Protein AF-A0A2I7QF93-F1 (afdb_monomer)

Structure (mmCIF, N/CA/C/O backbone):
data_AF-A0A2I7QF93-F1
#
_entry.id   AF-A0A2I7QF93-F1
#
loop_
_atom_site.group_PDB
_atom_site.id
_atom_site.type_symbol
_atom_site.label_atom_id
_atom_site.label_alt_id
_atom_site.label_comp_id
_atom_site.label_asym_id
_atom_site.label_entity_id
_atom_site.label_seq_id
_atom_site.pdbx_PDB_ins_code
_atom_site.Cartn_x
_atom_site.Cartn_y
_atom_site.Cartn_z
_atom_site.occupancy
_atom_site.B_iso_or_equiv
_atom_site.auth_seq_id
_atom_site.auth_comp_id
_atom_site.auth_asym_id
_atom_site.auth_atom_id
_atom_site.pdbx_PDB_model_num
ATOM 1 N N . MET A 1 1 ? -33.130 -10.541 9.366 1.00 47.25 1 MET A N 1
ATOM 2 C CA . MET A 1 1 ? -31.817 -9.894 9.162 1.00 47.25 1 MET A CA 1
ATOM 3 C C . MET A 1 1 ? -31.946 -8.429 9.528 1.00 47.25 1 MET A C 1
ATOM 5 O O . MET A 1 1 ? -32.597 -7.682 8.813 1.00 47.25 1 MET A O 1
ATOM 9 N N . THR A 1 2 ? -31.421 -8.036 10.683 1.00 52.41 2 THR A N 1
ATOM 10 C CA . THR A 1 2 ? -31.286 -6.630 11.068 1.00 52.41 2 THR A CA 1
ATOM 11 C C . THR A 1 2 ? -30.041 -6.081 10.383 1.00 52.41 2 THR A C 1
ATOM 13 O O . THR A 1 2 ? -28.925 -6.471 10.714 1.00 52.41 2 THR A O 1
ATOM 16 N N . TRP A 1 3 ? -30.226 -5.210 9.393 1.00 56.44 3 TRP A N 1
ATOM 17 C CA . TRP A 1 3 ? -29.122 -4.486 8.773 1.00 56.44 3 TRP A CA 1
ATOM 18 C C . TRP A 1 3 ? -28.522 -3.542 9.817 1.00 56.44 3 TRP A C 1
ATOM 20 O O . TRP A 1 3 ? -29.130 -2.530 10.166 1.00 56.44 3 TRP A O 1
ATOM 30 N N . ARG A 1 4 ? -27.353 -3.888 10.367 1.00 65.94 4 ARG A N 1
ATOM 31 C CA . ARG A 1 4 ? -26.572 -2.931 11.155 1.00 65.94 4 ARG A CA 1
ATOM 32 C C . ARG A 1 4 ? -26.046 -1.874 10.189 1.00 65.94 4 ARG A C 1
ATOM 34 O O . ARG A 1 4 ? -25.407 -2.201 9.196 1.00 65.94 4 ARG A O 1
ATOM 41 N N . THR A 1 5 ? -26.364 -0.614 10.451 1.00 72.06 5 THR A N 1
ATOM 42 C CA . THR A 1 5 ? -25.841 0.506 9.669 1.00 72.06 5 THR A CA 1
ATOM 43 C C . THR A 1 5 ? -24.360 0.679 9.984 1.00 72.06 5 THR A C 1
ATOM 45 O O . THR A 1 5 ? -24.022 0.891 11.143 1.00 72.06 5 THR A O 1
ATOM 48 N N . THR A 1 6 ? -23.493 0.632 8.975 1.00 83.06 6 THR A N 1
ATOM 49 C CA . THR A 1 6 ? -22.078 0.995 9.121 1.00 83.06 6 THR A CA 1
ATOM 50 C C . THR A 1 6 ? -21.960 2.517 9.035 1.00 83.06 6 THR A C 1
ATOM 52 O O . THR A 1 6 ? -22.026 3.089 7.948 1.00 83.06 6 THR A O 1
ATOM 55 N N . ARG A 1 7 ? -21.862 3.203 10.177 1.00 89.94 7 ARG A N 1
ATOM 56 C CA . ARG A 1 7 ? -21.834 4.677 10.244 1.00 89.94 7 ARG A CA 1
ATOM 57 C C . ARG A 1 7 ? -20.418 5.235 10.176 1.00 89.94 7 ARG A C 1
ATOM 59 O O . ARG A 1 7 ? -20.220 6.388 9.788 1.00 89.94 7 ARG A O 1
ATOM 66 N N . THR A 1 8 ? -19.438 4.424 10.550 1.00 93.00 8 THR A N 1
ATOM 67 C CA . THR A 1 8 ? -18.040 4.840 10.693 1.00 93.00 8 THR A CA 1
ATOM 68 C C . THR A 1 8 ? -17.146 4.382 9.544 1.00 93.00 8 THR A C 1
ATOM 70 O O . THR A 1 8 ? -15.963 4.707 9.536 1.00 93.00 8 THR A O 1
ATOM 73 N N . LEU A 1 9 ? -17.709 3.728 8.515 1.00 94.06 9 LEU A N 1
ATOM 74 C CA . LEU A 1 9 ? -16.958 3.231 7.352 1.00 94.06 9 LEU A CA 1
ATOM 75 C C . LEU A 1 9 ? -16.088 4.291 6.686 1.00 94.06 9 LEU A C 1
ATOM 77 O O . LEU A 1 9 ? -14.959 4.010 6.302 1.00 94.06 9 LEU A O 1
ATOM 81 N N . LEU A 1 10 ? -16.597 5.511 6.570 1.00 96.25 10 LEU A N 1
ATOM 82 C CA . LEU A 1 10 ? -15.886 6.611 5.922 1.00 96.25 10 LEU A CA 1
ATOM 83 C C . LEU A 1 10 ? -15.155 7.515 6.933 1.00 96.25 10 LEU A C 1
ATOM 85 O O . LEU A 1 10 ? -14.756 8.623 6.593 1.00 96.25 10 LEU A O 1
ATOM 89 N N . GLN A 1 11 ? -15.001 7.070 8.185 1.00 96.31 11 GLN A N 1
ATOM 90 C CA . GLN A 1 11 ? -14.431 7.845 9.292 1.00 96.31 11 GLN A CA 1
ATOM 91 C C . GLN A 1 11 ? -13.297 7.066 9.982 1.00 96.31 11 GLN A C 1
ATOM 93 O O . GLN A 1 11 ? -13.431 6.673 11.144 1.00 96.31 11 GLN A O 1
ATOM 98 N N . PRO A 1 12 ? -12.152 6.860 9.310 1.00 96.31 12 PRO A N 1
ATOM 99 C CA . PRO A 1 12 ? -11.116 5.944 9.783 1.00 96.31 12 PRO A CA 1
ATOM 100 C C . PRO A 1 12 ? -10.495 6.335 11.137 1.00 96.31 12 PRO A C 1
ATOM 102 O O . PRO A 1 12 ? -9.977 5.475 11.848 1.00 96.31 12 PRO A O 1
ATOM 105 N N . GLN A 1 13 ? -10.574 7.605 11.562 1.00 94.50 13 GLN A N 1
ATOM 106 C CA . GLN A 1 13 ? -10.128 8.045 12.894 1.00 94.50 13 GLN A CA 1
ATOM 107 C C . GLN A 1 13 ? -11.098 7.658 14.024 1.00 94.50 13 GLN A C 1
ATOM 109 O O . GLN A 1 13 ? -10.664 7.456 15.156 1.00 94.50 13 GLN A O 1
ATOM 114 N N . LYS A 1 14 ? -12.396 7.529 13.730 1.00 94.69 14 LYS A N 1
ATOM 115 C CA . LYS A 1 14 ? -13.479 7.297 14.706 1.00 94.69 14 LYS A CA 1
ATOM 116 C C . LYS A 1 14 ? -14.133 5.931 14.499 1.00 94.69 14 LYS A C 1
ATOM 118 O O . LYS A 1 14 ? -15.350 5.804 14.568 1.00 94.69 14 LYS A O 1
ATOM 123 N N . LEU A 1 15 ? -13.322 4.944 14.139 1.00 94.12 15 LEU A N 1
ATOM 124 C CA . LEU A 1 15 ? -13.807 3.648 13.702 1.00 94.12 15 LEU A CA 1
ATOM 125 C C . LEU A 1 15 ? -14.432 2.862 14.861 1.00 94.12 15 LEU A C 1
ATOM 127 O O . LEU A 1 15 ? -13.773 2.633 15.873 1.00 94.12 15 LEU A O 1
ATOM 131 N N . GLU A 1 16 ? -15.668 2.401 14.679 1.00 94.62 16 GLU A N 1
ATOM 132 C CA . GLU A 1 16 ? -16.361 1.524 15.626 1.00 94.62 16 GLU A CA 1
ATOM 133 C C . GLU A 1 16 ? -16.244 0.071 15.147 1.00 94.62 16 GLU A C 1
ATOM 135 O O . GLU A 1 16 ? -16.911 -0.357 14.204 1.00 94.62 16 GLU A O 1
ATOM 140 N N . PHE A 1 17 ? -15.367 -0.714 15.779 1.00 92.62 17 PHE A N 1
ATOM 141 C CA . PHE A 1 17 ? -15.015 -2.055 15.291 1.00 92.62 17 PHE A CA 1
ATOM 142 C C . PHE A 1 17 ? -16.182 -3.053 15.253 1.00 92.62 17 PHE A C 1
ATOM 144 O O . PHE A 1 17 ? -16.165 -3.981 14.445 1.00 92.62 17 PHE A O 1
ATOM 151 N N . ASN A 1 18 ? -17.205 -2.862 16.090 1.00 92.94 18 ASN A N 1
ATOM 152 C CA . ASN A 1 18 ? -18.397 -3.714 16.115 1.00 92.94 18 ASN A CA 1
ATOM 153 C C . ASN A 1 18 ? -19.236 -3.622 14.821 1.00 92.94 18 ASN A C 1
ATOM 155 O O . ASN A 1 18 ? -19.986 -4.548 14.504 1.00 92.94 18 ASN A O 1
ATOM 159 N N . GLU A 1 19 ? -19.103 -2.535 14.050 1.00 93.12 19 GLU A N 1
ATOM 160 C CA . GLU A 1 19 ? -19.776 -2.364 12.759 1.00 93.12 19 GLU A CA 1
ATOM 161 C C . GLU A 1 19 ? -19.152 -3.251 11.667 1.00 93.12 19 GLU A C 1
ATOM 163 O O . GLU A 1 19 ? -19.790 -3.507 10.645 1.00 93.12 19 GLU A O 1
ATOM 168 N N . PHE A 1 20 ? -17.932 -3.753 11.893 1.00 93.62 20 PHE A N 1
ATOM 169 C CA . PHE A 1 20 ? -17.143 -4.535 10.938 1.00 93.62 20 PHE A CA 1
ATOM 170 C C . PHE A 1 20 ? -17.090 -6.027 11.266 1.00 93.62 20 PHE A C 1
ATOM 172 O O . PHE A 1 20 ? -16.590 -6.801 10.458 1.00 93.62 20 PHE A O 1
ATOM 179 N N . GLU A 1 21 ? -17.654 -6.467 12.396 1.00 91.88 21 GLU A N 1
ATOM 180 C CA . GLU A 1 21 ? -17.695 -7.887 12.793 1.00 91.88 21 GLU A CA 1
ATOM 181 C C . GLU A 1 21 ? -18.370 -8.791 11.752 1.00 91.88 21 GLU A C 1
ATOM 183 O O . GLU A 1 21 ? -18.096 -9.988 11.706 1.00 91.88 21 GLU A O 1
ATOM 188 N N . ILE A 1 22 ? -19.203 -8.226 10.870 1.00 91.62 22 ILE A N 1
ATOM 189 C CA . ILE A 1 22 ? -19.774 -8.942 9.722 1.00 91.62 22 ILE A CA 1
ATOM 190 C C . ILE A 1 22 ? -18.704 -9.489 8.763 1.00 91.62 22 ILE A C 1
ATOM 192 O O . ILE A 1 22 ? -18.968 -10.439 8.033 1.00 91.62 22 ILE A O 1
ATOM 196 N N . LEU A 1 23 ? -17.496 -8.920 8.780 1.00 93.31 23 LEU A N 1
ATOM 197 C CA . LEU A 1 23 ? -16.358 -9.372 7.986 1.00 93.31 23 LEU A CA 1
ATOM 198 C C . LEU A 1 23 ? -15.598 -10.531 8.644 1.00 93.31 23 LEU A C 1
ATOM 200 O O . LEU A 1 23 ? -14.843 -11.202 7.946 1.00 93.31 23 LEU A O 1
ATOM 204 N N . ASN A 1 24 ? -15.801 -10.808 9.942 1.00 94.19 24 ASN A N 1
ATOM 205 C CA . ASN A 1 24 ? -15.074 -11.866 10.660 1.00 94.19 24 ASN A CA 1
ATOM 206 C C . ASN A 1 24 ? -15.082 -13.210 9.913 1.00 94.19 24 ASN A C 1
ATOM 208 O O . ASN A 1 24 ? -14.000 -13.759 9.733 1.00 94.19 24 ASN A O 1
ATOM 212 N N . PRO A 1 25 ? -16.220 -13.715 9.388 1.00 93.94 25 PRO A N 1
ATOM 213 C CA . PRO A 1 25 ? -16.237 -15.013 8.710 1.00 93.94 25 PRO A CA 1
ATOM 214 C C . PRO A 1 25 ? -15.397 -15.067 7.425 1.00 93.94 25 PRO A C 1
ATOM 216 O O . PRO A 1 25 ? -15.057 -16.152 6.970 1.00 93.94 25 PRO A O 1
ATOM 219 N N . VAL A 1 26 ? -15.094 -13.916 6.815 1.00 90.81 26 VAL A N 1
ATOM 220 C CA . VAL A 1 26 ? -14.257 -13.819 5.605 1.00 90.81 26 VAL A CA 1
ATOM 221 C C . VAL A 1 26 ? -12.774 -13.715 5.967 1.00 90.81 26 VAL A C 1
ATOM 223 O O . VAL A 1 26 ? -11.916 -14.154 5.206 1.00 90.81 26 VAL A O 1
ATOM 226 N N . VAL A 1 27 ? -12.469 -13.115 7.118 1.00 95.38 27 VAL A N 1
ATOM 227 C CA . VAL A 1 27 ? -11.098 -12.814 7.548 1.00 95.38 27 VAL A CA 1
ATOM 228 C C . VAL A 1 27 ? -10.516 -13.929 8.417 1.00 95.38 27 VAL A C 1
ATOM 230 O O . VAL A 1 27 ? -9.307 -14.152 8.407 1.00 95.38 27 VAL A O 1
ATOM 233 N N . GLU A 1 28 ? -11.354 -14.654 9.158 1.00 92.94 28 GLU A N 1
ATOM 234 C CA . GLU A 1 28 ? -10.918 -15.698 10.081 1.00 92.94 28 GLU A CA 1
ATOM 235 C C . GLU A 1 28 ? -10.173 -16.821 9.342 1.00 92.94 28 GLU A C 1
ATOM 237 O O . GLU A 1 28 ? -10.695 -17.478 8.444 1.00 92.94 28 GLU A O 1
ATOM 242 N N . GLY A 1 29 ? -8.900 -17.012 9.697 1.00 92.44 29 GLY A N 1
ATOM 243 C CA . GLY A 1 29 ? -8.006 -17.971 9.043 1.00 92.44 29 GLY A CA 1
ATOM 244 C C . GLY A 1 29 ? -7.424 -17.509 7.700 1.00 92.44 29 GLY A C 1
ATOM 245 O O . GLY A 1 29 ? -6.492 -18.148 7.203 1.00 92.44 29 GLY A O 1
ATOM 246 N N . ALA A 1 30 ? -7.890 -16.393 7.133 1.00 96.88 30 ALA A N 1
ATOM 247 C CA . ALA A 1 30 ? -7.340 -15.845 5.901 1.00 96.88 30 ALA A CA 1
ATOM 248 C C . ALA A 1 30 ? -5.923 -15.296 6.127 1.00 96.88 30 ALA A C 1
ATOM 250 O O . ALA A 1 30 ? -5.617 -14.664 7.137 1.00 96.88 30 ALA A O 1
ATOM 251 N N . ARG A 1 31 ? -5.031 -15.537 5.162 1.00 96.00 31 ARG A N 1
ATOM 252 C CA . ARG A 1 31 ? -3.684 -14.934 5.127 1.00 96.00 31 ARG A CA 1
ATOM 253 C C . ARG A 1 31 ? -3.627 -13.690 4.249 1.00 96.00 31 ARG A C 1
ATOM 255 O O . ARG A 1 31 ? -2.784 -12.829 4.461 1.00 96.00 31 ARG A O 1
ATOM 262 N N . ILE A 1 32 ? -4.50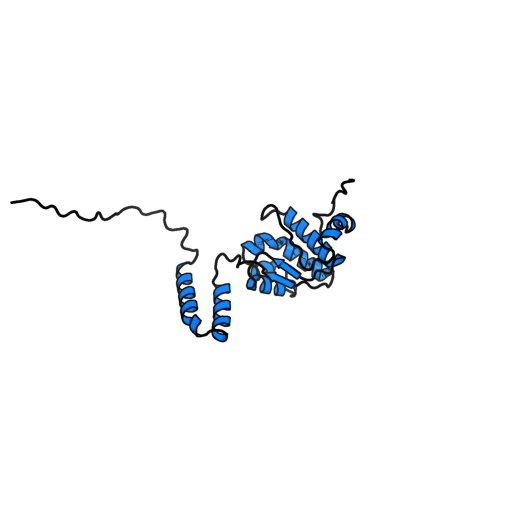9 -13.623 3.257 1.00 96.62 32 ILE A N 1
ATOM 263 C CA . ILE A 1 32 ? -4.616 -12.541 2.284 1.00 96.62 32 ILE A CA 1
ATOM 264 C C . ILE A 1 32 ? -6.104 -12.242 2.129 1.00 96.62 32 ILE A C 1
ATOM 266 O O . ILE A 1 32 ? -6.899 -13.163 1.942 1.00 96.62 32 ILE A O 1
ATOM 270 N N . VAL A 1 33 ? -6.469 -10.964 2.198 1.00 96.88 33 VAL A N 1
ATOM 271 C CA . VAL A 1 33 ? -7.833 -10.479 1.964 1.00 96.88 33 VAL A CA 1
ATOM 272 C C . VAL A 1 33 ? -7.772 -9.451 0.840 1.00 96.88 33 VAL A C 1
ATOM 274 O O . VAL A 1 33 ? -7.082 -8.441 0.956 1.00 96.88 33 VAL A O 1
ATOM 277 N N . GLY A 1 34 ? -8.475 -9.723 -0.260 1.00 95.38 34 GLY A N 1
ATOM 278 C CA . GLY A 1 34 ? -8.594 -8.789 -1.378 1.00 95.38 34 GLY A CA 1
ATOM 279 C C . GLY A 1 34 ? -9.650 -7.723 -1.094 1.00 95.38 34 GLY A C 1
ATOM 280 O O . GLY A 1 34 ? -10.777 -8.055 -0.727 1.00 95.38 34 GLY A O 1
ATOM 281 N N . ILE A 1 35 ? -9.300 -6.451 -1.285 1.00 93.81 35 ILE A N 1
ATOM 282 C CA . ILE A 1 35 ? -10.221 -5.315 -1.155 1.00 93.81 35 ILE A CA 1
ATOM 283 C C . ILE A 1 35 ? -10.333 -4.643 -2.523 1.00 93.81 35 ILE A C 1
ATOM 285 O O . ILE A 1 35 ? -9.447 -3.889 -2.916 1.00 93.81 35 ILE A O 1
ATOM 289 N N . GLY A 1 36 ? -11.417 -4.926 -3.241 1.00 91.38 36 GLY A N 1
ATOM 290 C CA . GLY A 1 36 ? -11.720 -4.253 -4.503 1.00 91.38 36 GLY A CA 1
ATOM 291 C C . GLY A 1 36 ? -12.386 -2.891 -4.301 1.00 91.38 36 GLY A C 1
ATOM 292 O O . GLY A 1 36 ? -12.890 -2.577 -3.221 1.00 91.38 36 GLY A O 1
ATOM 293 N N . GLU A 1 37 ? -12.444 -2.106 -5.371 1.00 90.50 37 GLU A N 1
ATOM 294 C CA . GLU A 1 37 ? -13.248 -0.887 -5.456 1.00 90.50 37 GLU A CA 1
ATOM 295 C C . GLU A 1 37 ? -14.094 -0.884 -6.734 1.00 90.50 37 GLU A C 1
ATOM 297 O O . GLU A 1 37 ? -13.754 -1.534 -7.719 1.00 90.50 37 GLU A O 1
ATOM 302 N N . GLY A 1 38 ? -15.229 -0.180 -6.715 1.00 91.00 38 GLY A N 1
ATOM 303 C CA . GLY A 1 38 ? -16.135 -0.136 -7.870 1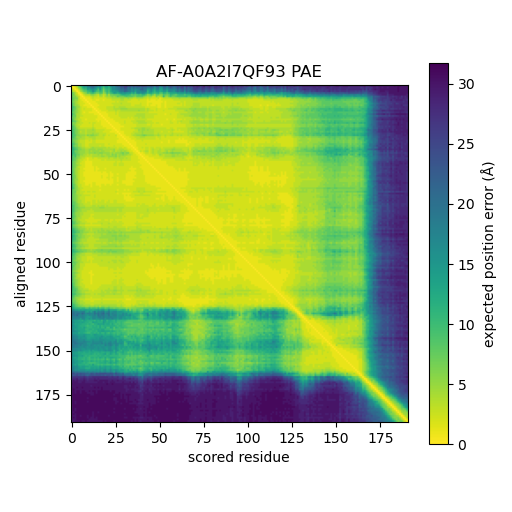.00 91.00 38 GLY A CA 1
ATOM 304 C C . GLY A 1 38 ? -15.671 0.800 -8.991 1.00 91.00 38 GLY A C 1
ATOM 305 O O . GLY A 1 38 ? -16.137 0.675 -10.120 1.00 91.00 38 GLY A O 1
ATOM 306 N N . ALA A 1 39 ? -14.792 1.753 -8.676 1.00 90.19 39 ALA A N 1
ATOM 307 C CA . ALA A 1 39 ? -14.237 2.740 -9.598 1.00 90.19 39 ALA A CA 1
ATOM 308 C C . ALA A 1 39 ? -12.977 3.382 -8.995 1.00 90.19 39 ALA A C 1
ATOM 310 O O . ALA A 1 39 ? -12.906 3.562 -7.782 1.00 90.19 39 ALA A O 1
ATOM 311 N N . HIS A 1 40 ? -12.031 3.789 -9.841 1.00 89.62 40 HIS A N 1
ATOM 312 C CA . HIS A 1 40 ? -10.845 4.529 -9.407 1.00 89.62 40 HIS A CA 1
ATOM 313 C C . HIS A 1 40 ? -11.155 6.003 -9.103 1.00 89.62 40 HIS A C 1
ATOM 315 O O . HIS A 1 40 ? -12.077 6.592 -9.670 1.00 89.62 40 HIS A O 1
ATOM 321 N N . PHE A 1 41 ? -10.320 6.612 -8.254 1.00 89.50 41 PHE A N 1
ATOM 322 C CA . PHE A 1 41 ? -10.320 8.052 -7.942 1.00 89.50 41 PHE A CA 1
ATOM 323 C C . PHE A 1 41 ? -11.584 8.569 -7.231 1.00 89.50 41 PHE A C 1
ATOM 325 O O . PHE A 1 41 ? -11.957 9.734 -7.369 1.00 89.50 41 PHE A O 1
ATOM 332 N N . VAL A 1 42 ? -12.223 7.713 -6.432 1.00 94.38 42 VAL A N 1
ATOM 333 C CA . VAL A 1 42 ? -13.376 8.064 -5.591 1.00 94.38 42 VAL A CA 1
ATOM 334 C C . VAL A 1 42 ? -12.921 8.228 -4.139 1.00 94.38 42 VAL A C 1
ATOM 336 O O . VAL A 1 42 ? -12.372 7.304 -3.535 1.00 94.38 42 VAL A O 1
ATOM 339 N N . ALA A 1 43 ? -13.155 9.407 -3.558 1.00 93.69 43 ALA A N 1
ATOM 340 C CA . ALA A 1 43 ? -12.674 9.751 -2.218 1.00 93.69 43 ALA A CA 1
ATOM 341 C C . ALA A 1 43 ? -13.247 8.829 -1.125 1.00 93.69 43 ALA A C 1
ATOM 343 O O . ALA A 1 43 ? -12.549 8.461 -0.179 1.00 93.69 43 ALA A O 1
ATOM 344 N N . GLU A 1 44 ? -14.501 8.411 -1.274 1.00 95.50 44 GLU A N 1
ATOM 345 C CA . GLU A 1 44 ? -15.189 7.499 -0.368 1.00 95.50 44 GLU A CA 1
ATOM 346 C C . GLU A 1 44 ? -14.506 6.129 -0.318 1.00 95.50 44 GLU A C 1
ATOM 348 O O . GLU A 1 44 ? -14.385 5.552 0.762 1.00 95.50 44 GLU A O 1
ATOM 353 N N . PHE A 1 45 ? -13.988 5.625 -1.443 1.00 95.31 45 PHE A N 1
ATOM 354 C CA . PHE A 1 45 ? -13.244 4.364 -1.449 1.00 95.31 45 PHE A CA 1
ATOM 355 C C . PHE A 1 45 ? -11.898 4.493 -0.743 1.00 95.31 45 PHE A C 1
ATOM 357 O O . PHE A 1 45 ? -11.520 3.587 -0.002 1.00 95.31 45 PHE A O 1
ATOM 364 N N . SER A 1 46 ? -11.222 5.639 -0.852 1.00 95.06 46 SER A N 1
ATOM 365 C CA . SER A 1 46 ? -10.023 5.912 -0.053 1.00 95.06 46 SER A CA 1
ATOM 366 C C . SER A 1 46 ? -10.316 5.892 1.453 1.00 95.06 46 SER A C 1
ATOM 368 O O . SER A 1 46 ? -9.582 5.265 2.220 1.00 95.06 46 SER A O 1
ATOM 370 N N . LEU A 1 47 ? -11.406 6.528 1.891 1.00 96.81 47 LEU A N 1
ATOM 371 C CA . LEU A 1 47 ? -11.809 6.530 3.302 1.00 96.81 47 LEU A CA 1
ATOM 372 C C . LEU A 1 47 ? -12.213 5.132 3.787 1.00 96.81 47 LEU A C 1
ATOM 374 O O . LEU A 1 47 ? -11.769 4.701 4.851 1.00 96.81 47 LEU A O 1
ATOM 378 N N . ALA A 1 48 ? -12.996 4.400 2.991 1.00 96.56 48 ALA A N 1
ATOM 379 C CA . ALA A 1 48 ? -13.380 3.026 3.297 1.00 96.56 48 ALA A CA 1
ATOM 380 C C . ALA A 1 48 ? -12.155 2.103 3.395 1.00 96.56 48 ALA A C 1
ATOM 382 O O . ALA A 1 48 ? -12.051 1.321 4.340 1.00 96.56 48 ALA A O 1
ATOM 383 N N . ARG A 1 49 ? -11.189 2.229 2.474 1.00 96.56 49 ARG A N 1
ATOM 384 C CA . ARG A 1 49 ? -9.936 1.462 2.492 1.00 96.56 49 ARG A CA 1
ATOM 385 C C . ARG A 1 49 ? -9.129 1.747 3.756 1.00 96.56 49 ARG A C 1
ATOM 387 O O . ARG A 1 49 ? -8.676 0.806 4.394 1.00 96.56 49 ARG A O 1
ATOM 394 N N . ALA A 1 50 ? -8.993 3.013 4.152 1.00 97.56 50 ALA A N 1
ATOM 395 C CA . ALA A 1 50 ? -8.326 3.386 5.401 1.00 97.56 50 ALA A CA 1
ATOM 396 C C . ALA A 1 50 ? -8.992 2.738 6.630 1.00 97.56 50 ALA A C 1
ATOM 398 O O . ALA A 1 50 ? -8.306 2.165 7.478 1.00 97.56 50 ALA A O 1
ATOM 399 N N . SER A 1 51 ? -10.326 2.757 6.696 1.00 97.88 51 SER A N 1
ATOM 400 C CA . SER A 1 51 ? -11.091 2.120 7.775 1.00 97.88 51 SER A CA 1
ATOM 401 C C . SER A 1 51 ? -10.904 0.602 7.805 1.00 97.88 51 SER A C 1
ATOM 403 O O . SER A 1 51 ? -10.669 0.030 8.868 1.00 97.88 51 SER A O 1
ATOM 405 N N . LEU A 1 52 ? -10.953 -0.053 6.642 1.00 97.19 52 LEU A N 1
ATOM 406 C CA . LEU A 1 52 ? -10.729 -1.494 6.524 1.00 97.19 52 LEU A CA 1
ATOM 407 C C . LEU A 1 52 ? -9.297 -1.880 6.899 1.00 97.19 52 LEU A C 1
ATOM 409 O O . LEU A 1 52 ? -9.113 -2.824 7.660 1.00 97.19 52 LEU A O 1
ATOM 413 N N . ILE A 1 53 ? -8.293 -1.124 6.439 1.00 97.38 53 ILE A N 1
ATOM 414 C CA . ILE A 1 53 ? -6.891 -1.313 6.837 1.00 97.38 53 ILE A CA 1
ATOM 415 C C . ILE A 1 53 ? -6.782 -1.245 8.358 1.00 97.38 53 ILE A C 1
ATOM 417 O O . ILE A 1 53 ? -6.259 -2.171 8.968 1.00 97.38 53 ILE A O 1
ATOM 421 N N . ARG A 1 54 ? -7.317 -0.192 8.987 1.00 97.50 54 ARG A N 1
ATOM 422 C CA . ARG A 1 54 ? -7.282 -0.051 10.447 1.00 97.50 54 ARG A CA 1
ATOM 423 C C . ARG A 1 54 ? -7.908 -1.252 11.147 1.00 97.50 54 ARG A C 1
ATOM 425 O O . ARG A 1 54 ? -7.317 -1.799 12.072 1.00 97.50 54 ARG A O 1
ATOM 432 N N . TYR A 1 55 ? -9.090 -1.666 10.699 1.00 97.25 55 TYR A N 1
ATOM 433 C CA . TYR A 1 55 ? -9.790 -2.816 11.254 1.00 97.25 55 TYR A CA 1
ATOM 434 C C . TYR A 1 55 ? -8.969 -4.103 11.132 1.00 97.25 55 TYR A C 1
ATOM 436 O O . TYR A 1 55 ? -8.781 -4.796 12.128 1.00 97.25 55 TYR A O 1
ATOM 444 N N . PHE A 1 56 ? -8.428 -4.406 9.952 1.00 97.19 56 PHE A N 1
ATOM 445 C CA . PHE A 1 56 ? -7.636 -5.617 9.735 1.00 97.19 56 PHE A CA 1
ATOM 446 C C . PHE A 1 56 ? -6.317 -5.606 10.511 1.00 97.19 56 PHE A C 1
ATOM 448 O O . PHE A 1 56 ? -5.920 -6.635 11.049 1.00 97.19 56 PHE A O 1
ATOM 455 N N . VAL A 1 57 ? -5.669 -4.450 10.642 1.00 96.50 57 VAL A N 1
ATOM 456 C CA . VAL A 1 57 ? -4.425 -4.310 11.412 1.00 96.50 57 VAL A CA 1
ATOM 457 C C . VAL A 1 57 ? -4.673 -4.425 12.919 1.00 96.50 57 VAL A C 1
ATOM 459 O O . VAL A 1 57 ? -3.886 -5.050 13.624 1.00 96.50 57 VAL A O 1
ATOM 462 N N . GLU A 1 58 ? -5.746 -3.822 13.440 1.00 96.06 58 GLU A N 1
ATOM 463 C CA . GLU A 1 58 ? -6.008 -3.800 14.887 1.00 96.06 58 GLU A CA 1
ATOM 464 C C . GLU A 1 58 ? -6.744 -5.036 15.407 1.00 96.06 58 GLU A C 1
ATOM 466 O O . GLU A 1 58 ? -6.563 -5.394 16.569 1.00 96.06 58 GLU A O 1
ATOM 471 N N . ARG A 1 59 ? -7.592 -5.670 14.589 1.00 95.69 59 ARG A N 1
ATOM 472 C CA . ARG A 1 59 ? -8.443 -6.794 15.017 1.00 95.69 59 ARG A CA 1
ATOM 473 C C . ARG A 1 59 ? -7.989 -8.150 14.502 1.00 95.69 59 ARG A C 1
ATOM 475 O O . ARG A 1 59 ? -8.381 -9.148 15.095 1.00 95.69 59 ARG A O 1
ATOM 482 N N . HIS A 1 60 ? -7.210 -8.176 13.423 1.00 95.94 60 HIS A N 1
ATOM 483 C CA . HIS A 1 60 ? -6.836 -9.405 12.717 1.00 95.94 60 HIS A CA 1
ATOM 484 C C . HIS A 1 60 ? -5.330 -9.498 12.420 1.00 95.94 60 HIS A C 1
ATOM 486 O O . HIS A 1 60 ? -4.912 -10.354 11.648 1.00 95.94 60 HIS A O 1
ATOM 492 N N . ASP A 1 61 ? -4.518 -8.623 13.024 1.00 95.25 61 ASP A N 1
ATOM 493 C CA . ASP A 1 61 ? -3.047 -8.639 12.991 1.00 95.25 61 ASP A CA 1
ATOM 494 C C . ASP A 1 61 ? -2.405 -8.654 11.589 1.00 95.25 61 ASP A C 1
ATOM 496 O O . ASP A 1 61 ? -1.265 -9.095 11.411 1.00 95.25 61 ASP A O 1
ATOM 500 N N . PHE A 1 62 ? -3.099 -8.119 10.579 1.00 97.50 62 PHE A N 1
ATOM 501 C CA . PHE A 1 62 ? -2.490 -7.900 9.268 1.00 97.50 62 PHE A CA 1
ATOM 502 C C . PHE A 1 62 ? -1.323 -6.915 9.383 1.00 97.50 62 PHE A C 1
ATOM 504 O O . PHE A 1 62 ? -1.408 -5.893 10.064 1.00 97.50 62 PHE A O 1
ATOM 511 N N . ASN A 1 63 ? -0.225 -7.222 8.692 1.00 96.75 63 ASN A N 1
ATOM 512 C CA . ASN A 1 63 ? 1.034 -6.481 8.796 1.00 96.75 63 ASN A CA 1
ATOM 513 C C . ASN A 1 63 ? 1.586 -5.993 7.442 1.00 96.75 63 ASN A C 1
ATOM 515 O O . ASN A 1 63 ? 2.655 -5.381 7.391 1.00 96.75 63 ASN A O 1
ATOM 519 N N . ALA A 1 64 ? 0.855 -6.226 6.351 1.00 97.69 64 ALA A N 1
ATOM 520 C CA . ALA A 1 64 ? 1.238 -5.806 5.012 1.00 97.69 64 ALA A CA 1
ATOM 521 C C . ALA A 1 64 ? 0.026 -5.329 4.203 1.00 97.69 64 ALA A C 1
ATOM 523 O O . ALA A 1 64 ? -1.095 -5.794 4.410 1.00 97.69 64 ALA A O 1
ATOM 524 N N . ILE A 1 65 ? 0.270 -4.414 3.266 1.00 97.88 65 ILE A N 1
ATOM 525 C CA . ILE A 1 65 ? -0.715 -3.924 2.300 1.00 97.88 65 ILE A CA 1
ATOM 526 C C . ILE A 1 65 ? -0.180 -4.210 0.897 1.00 97.88 65 ILE A C 1
ATOM 528 O O . ILE A 1 65 ? 0.874 -3.701 0.513 1.00 97.88 65 ILE A O 1
ATOM 532 N N . GLY A 1 66 ? -0.925 -5.012 0.136 1.00 97.25 66 GLY A N 1
ATOM 533 C CA . GLY A 1 66 ? -0.722 -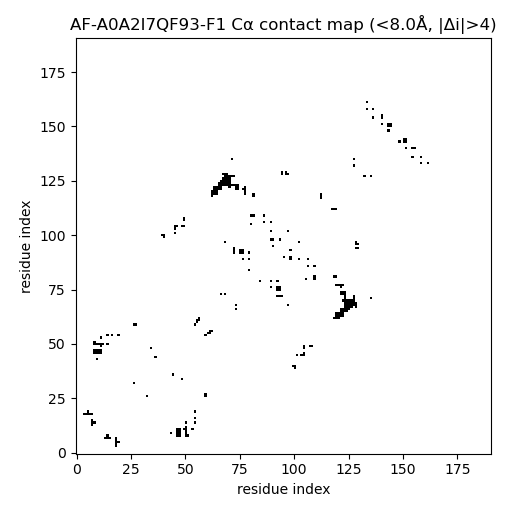5.171 -1.301 1.00 97.25 66 GLY A CA 1
ATOM 534 C C . GLY A 1 66 ? -1.326 -3.986 -2.053 1.00 97.25 66 GLY A C 1
ATOM 535 O O . GLY A 1 66 ? -2.494 -3.666 -1.840 1.00 97.25 66 GLY A O 1
ATOM 536 N N . LEU A 1 67 ? -0.542 -3.333 -2.906 1.00 95.56 67 LEU A N 1
ATOM 537 C CA . LEU A 1 67 ? -0.987 -2.241 -3.768 1.00 95.56 67 LEU A CA 1
ATOM 538 C C . LEU A 1 67 ? -0.925 -2.681 -5.229 1.00 95.56 67 LEU A C 1
ATOM 540 O O . LEU A 1 67 ? 0.029 -3.351 -5.636 1.00 95.56 67 LEU A O 1
ATOM 544 N N . GLU A 1 68 ? -1.912 -2.258 -6.020 1.00 92.56 68 GLU A N 1
ATOM 545 C CA . GLU A 1 68 ? -1.889 -2.390 -7.482 1.00 92.56 68 GLU A CA 1
ATOM 546 C C . GLU A 1 68 ? -0.850 -1.414 -8.044 1.00 92.56 68 GLU A C 1
ATOM 548 O O . GLU A 1 68 ? -1.159 -0.305 -8.476 1.00 92.56 68 GLU A O 1
ATOM 553 N N . CYS A 1 69 ? 0.419 -1.777 -7.900 1.00 91.12 69 CYS A N 1
ATOM 554 C CA . CYS A 1 69 ? 1.564 -1.119 -8.497 1.00 91.12 69 CYS A CA 1
ATOM 555 C C . CYS A 1 69 ? 2.770 -2.065 -8.535 1.00 91.12 69 CYS A C 1
ATOM 557 O O . CYS A 1 69 ? 2.776 -3.129 -7.909 1.00 91.12 69 CYS A O 1
ATOM 559 N N . GLY A 1 70 ? 3.814 -1.634 -9.244 1.00 88.94 70 GLY A N 1
ATOM 560 C CA . GLY A 1 70 ? 5.067 -2.369 -9.365 1.00 88.94 70 GLY A CA 1
ATOM 561 C C . GLY A 1 70 ? 5.796 -2.531 -8.032 1.00 88.94 70 GLY A C 1
ATOM 562 O O . GLY A 1 70 ? 5.813 -1.627 -7.191 1.00 88.94 70 GLY A O 1
ATOM 563 N N . ALA A 1 71 ? 6.474 -3.669 -7.868 1.00 88.56 71 ALA A N 1
ATOM 564 C CA . ALA A 1 71 ? 7.224 -4.012 -6.658 1.00 88.56 71 ALA A CA 1
ATOM 565 C C . ALA A 1 71 ? 8.266 -2.948 -6.257 1.00 88.56 71 ALA A C 1
ATOM 567 O O . ALA A 1 71 ? 8.416 -2.645 -5.074 1.00 88.56 71 ALA A O 1
ATOM 568 N N . ILE A 1 72 ? 8.939 -2.328 -7.232 1.00 87.44 72 ILE A N 1
ATOM 569 C CA . ILE A 1 72 ? 9.946 -1.277 -6.999 1.00 87.44 72 ILE A CA 1
ATOM 570 C C . ILE A 1 72 ? 9.313 -0.047 -6.366 1.00 87.44 72 ILE A C 1
ATOM 572 O O . ILE A 1 72 ? 9.808 0.498 -5.379 1.00 87.44 72 ILE A O 1
ATOM 576 N N . GLN A 1 73 ? 8.194 0.398 -6.933 1.00 90.19 73 GLN A N 1
ATOM 577 C CA . GLN A 1 73 ? 7.466 1.538 -6.411 1.00 90.19 73 GLN A CA 1
ATOM 578 C C . GLN A 1 73 ? 6.932 1.243 -5.007 1.00 90.19 73 GLN A C 1
ATOM 580 O O . GLN A 1 73 ? 7.111 2.061 -4.109 1.00 90.19 73 GLN A O 1
ATOM 585 N N . ALA A 1 74 ? 6.353 0.063 -4.782 1.00 94.06 74 ALA A N 1
ATOM 586 C CA . ALA A 1 74 ? 5.898 -0.332 -3.454 1.00 94.06 74 ALA A CA 1
ATOM 587 C C . ALA A 1 74 ? 7.036 -0.388 -2.423 1.00 94.06 74 ALA A C 1
ATOM 589 O O . ALA A 1 74 ? 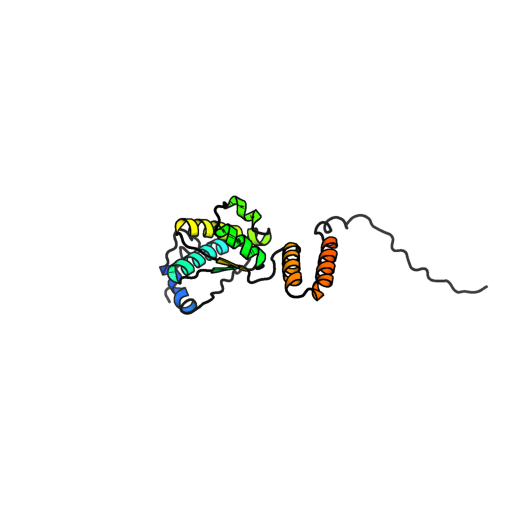6.830 0.037 -1.289 1.00 94.06 74 ALA A O 1
ATOM 590 N N . SER A 1 75 ? 8.241 -0.828 -2.807 1.00 93.00 75 SER A N 1
ATOM 591 C CA . SER A 1 75 ? 9.421 -0.790 -1.932 1.00 93.00 75 SER A CA 1
ATOM 592 C C . SER A 1 75 ? 9.767 0.643 -1.519 1.00 93.00 75 SER A C 1
ATOM 594 O O . SER A 1 75 ? 9.854 0.928 -0.325 1.00 93.00 75 SER A O 1
ATOM 596 N N . ARG A 1 76 ? 9.858 1.572 -2.487 1.00 93.44 76 ARG A N 1
ATOM 597 C CA . ARG A 1 76 ? 10.093 3.010 -2.231 1.00 93.44 76 ARG A CA 1
ATOM 598 C C . ARG A 1 76 ? 9.021 3.605 -1.310 1.00 93.44 76 ARG A C 1
ATOM 600 O O . ARG A 1 76 ? 9.327 4.342 -0.374 1.00 93.44 76 ARG A O 1
ATOM 607 N N . LEU A 1 77 ? 7.757 3.250 -1.535 1.00 96.56 77 LEU A N 1
ATOM 608 C CA . LEU A 1 77 ? 6.645 3.670 -0.683 1.00 96.56 77 LEU A CA 1
ATOM 609 C C . LEU A 1 77 ? 6.734 3.072 0.726 1.00 96.56 77 LEU A C 1
ATOM 611 O O . LEU A 1 77 ? 6.427 3.761 1.696 1.00 96.56 77 LEU A O 1
ATOM 615 N N . SER A 1 78 ? 7.148 1.810 0.858 1.00 97.12 78 SER A N 1
ATOM 616 C CA . SER A 1 78 ? 7.332 1.147 2.152 1.00 97.12 78 SER A CA 1
ATOM 617 C C . SER A 1 78 ? 8.451 1.815 2.955 1.00 97.12 78 SER A C 1
ATOM 619 O O . SER A 1 78 ? 8.309 2.015 4.163 1.00 97.12 78 SER A O 1
ATOM 621 N N . GLU A 1 79 ? 9.541 2.221 2.299 1.00 95.06 79 GLU A N 1
ATOM 622 C CA . GLU A 1 79 ? 10.609 3.022 2.909 1.00 95.06 79 GLU A CA 1
ATOM 623 C C . GLU A 1 79 ? 10.090 4.384 3.372 1.00 95.06 79 GLU A C 1
ATOM 625 O O . GLU A 1 79 ? 10.294 4.761 4.527 1.00 95.06 79 GLU A O 1
ATOM 630 N N . TRP A 1 80 ? 9.353 5.102 2.518 1.00 96.81 80 TRP A N 1
ATOM 631 C CA . TRP A 1 80 ? 8.727 6.369 2.897 1.00 96.81 80 TRP A CA 1
ATOM 632 C C . TRP A 1 80 ? 7.780 6.213 4.083 1.00 96.81 80 TRP A C 1
ATOM 634 O O . TRP A 1 80 ? 7.813 7.027 5.007 1.00 96.81 80 TRP A O 1
ATOM 644 N N . LEU A 1 81 ? 6.958 5.163 4.100 1.00 95.94 81 LEU A N 1
ATOM 645 C CA . LEU A 1 81 ? 5.991 4.918 5.164 1.00 9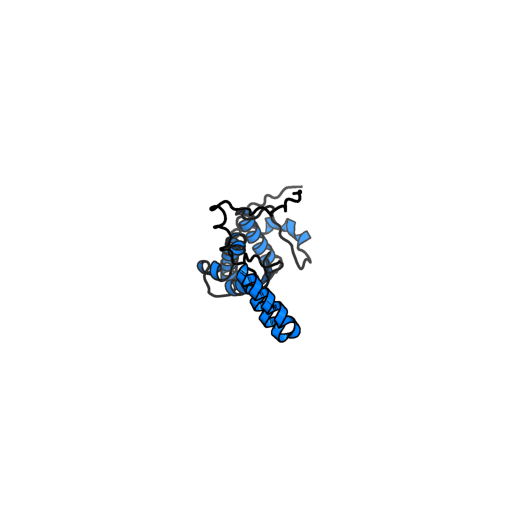5.94 81 LEU A CA 1
ATOM 646 C C . LEU A 1 81 ? 6.690 4.794 6.526 1.00 95.94 81 LEU A C 1
ATOM 648 O O . LEU A 1 81 ? 6.234 5.388 7.505 1.00 95.94 81 LEU A O 1
ATOM 652 N N . ASN A 1 82 ? 7.836 4.109 6.548 1.00 90.81 82 ASN A N 1
ATOM 653 C CA . ASN A 1 82 ? 8.623 3.811 7.745 1.00 90.81 82 ASN A CA 1
ATOM 654 C C . ASN A 1 82 ? 9.728 4.844 8.065 1.00 90.81 82 ASN A C 1
ATOM 656 O O . ASN A 1 82 ? 10.395 4.713 9.091 1.00 90.81 82 ASN A O 1
ATOM 660 N N . SER A 1 83 ? 9.931 5.868 7.229 1.00 93.00 83 SER A N 1
ATOM 661 C CA . SER A 1 83 ? 10.930 6.924 7.451 1.00 93.00 83 SER A CA 1
ATOM 662 C C . SER A 1 83 ? 10.367 8.147 8.191 1.00 93.00 83 SER A C 1
ATOM 664 O O . SER A 1 83 ? 9.163 8.265 8.447 1.00 93.00 83 SER A O 1
ATOM 666 N N . THR A 1 84 ? 11.244 9.105 8.501 1.00 92.56 84 THR A N 1
ATOM 667 C CA . THR A 1 84 ? 10.886 10.417 9.067 1.00 92.56 84 THR A CA 1
ATOM 668 C C . THR A 1 84 ? 10.358 11.419 8.034 1.00 92.56 84 THR A C 1
ATOM 670 O O . THR A 1 84 ? 9.917 12.496 8.435 1.00 92.56 84 THR A O 1
ATOM 673 N N . ALA A 1 85 ? 10.378 11.083 6.736 1.00 95.06 85 ALA A N 1
ATOM 674 C CA . ALA A 1 85 ? 9.895 11.957 5.666 1.00 95.06 85 ALA A CA 1
ATOM 675 C C . ALA A 1 85 ? 8.428 12.354 5.882 1.00 95.06 85 ALA A C 1
ATOM 677 O O . ALA A 1 85 ? 7.633 11.588 6.428 1.00 95.06 85 ALA A O 1
ATOM 678 N N . GLY A 1 86 ? 8.052 13.560 5.468 1.00 94.62 86 GLY A N 1
ATOM 679 C CA . GLY A 1 86 ? 6.702 14.087 5.658 1.00 94.62 86 GLY A CA 1
ATOM 680 C C . GLY A 1 86 ? 5.689 13.609 4.611 1.00 94.62 86 GLY A C 1
ATOM 681 O O . GLY A 1 86 ? 6.036 13.051 3.571 1.00 94.62 86 GLY A O 1
ATOM 682 N N . ALA A 1 87 ? 4.406 13.907 4.852 1.00 94.75 87 ALA A N 1
ATOM 683 C CA . ALA A 1 87 ? 3.328 13.684 3.879 1.00 94.75 87 ALA A CA 1
ATOM 684 C C . ALA A 1 87 ? 3.557 14.429 2.551 1.00 94.75 87 ALA A C 1
ATOM 686 O O . ALA A 1 87 ? 3.310 13.884 1.481 1.00 94.75 87 ALA A O 1
ATOM 687 N N . HIS A 1 88 ? 4.093 15.649 2.635 1.00 94.44 88 HIS A N 1
ATOM 688 C CA . HIS A 1 88 ? 4.417 16.503 1.490 1.00 94.44 88 HIS A CA 1
ATOM 689 C C . HIS A 1 88 ? 5.533 15.941 0.593 1.00 94.44 88 HIS A C 1
ATOM 691 O O . HIS A 1 88 ? 5.740 16.440 -0.506 1.00 94.44 88 HIS A O 1
ATOM 697 N N . GLU A 1 89 ? 6.261 14.919 1.051 1.00 96.25 89 GLU A N 1
ATOM 698 C CA . GLU A 1 89 ? 7.340 14.291 0.288 1.00 96.25 89 GLU A CA 1
ATOM 699 C C . GLU A 1 89 ? 6.888 13.031 -0.451 1.00 96.25 89 GLU A C 1
ATOM 701 O O . GLU A 1 89 ? 7.681 12.475 -1.201 1.00 96.25 89 GLU A O 1
ATOM 706 N N . LEU A 1 90 ? 5.639 12.579 -0.270 1.00 96.12 90 LEU A N 1
ATOM 707 C CA . LEU A 1 90 ? 5.138 11.328 -0.851 1.00 96.12 90 LEU A CA 1
ATOM 708 C C . LEU A 1 90 ? 5.329 11.258 -2.374 1.00 96.12 90 LEU A C 1
ATOM 710 O O . LEU A 1 90 ? 5.680 10.204 -2.899 1.00 96.12 90 LEU A O 1
ATOM 714 N N . GLU A 1 91 ? 5.159 12.376 -3.079 1.00 92.62 91 GLU A N 1
ATOM 715 C CA . GLU A 1 91 ? 5.355 12.463 -4.534 1.00 92.62 91 GLU A CA 1
ATOM 716 C C . GLU A 1 91 ? 6.780 12.092 -4.979 1.00 92.62 91 GLU A C 1
ATOM 718 O O . GLU A 1 91 ? 6.985 11.702 -6.120 1.00 92.62 91 GLU A O 1
ATOM 723 N N . ARG A 1 92 ? 7.780 12.154 -4.089 1.00 91.44 92 ARG A N 1
ATOM 724 C CA . ARG A 1 92 ? 9.156 11.719 -4.391 1.00 91.44 92 ARG A CA 1
ATOM 725 C C . ARG A 1 92 ? 9.315 10.198 -4.401 1.00 91.44 92 ARG A C 1
ATOM 727 O O . ARG A 1 92 ? 10.308 9.693 -4.912 1.00 91.44 92 ARG A O 1
ATOM 734 N N . PHE A 1 93 ? 8.362 9.481 -3.811 1.00 92.25 93 PHE A N 1
ATOM 735 C CA . PHE A 1 93 ? 8.380 8.027 -3.645 1.00 92.25 93 PHE A CA 1
ATOM 736 C C . PHE A 1 93 ? 7.288 7.331 -4.467 1.00 92.25 93 PHE A C 1
ATOM 738 O O . PHE A 1 93 ? 7.208 6.103 -4.468 1.00 92.25 93 PHE A O 1
ATOM 745 N N . SER A 1 94 ? 6.437 8.101 -5.150 1.00 90.56 94 SER A N 1
ATOM 746 C CA . SER A 1 94 ? 5.261 7.620 -5.868 1.00 90.56 94 SER A CA 1
ATOM 747 C C . SER A 1 94 ? 5.189 8.222 -7.264 1.00 90.56 94 SER A C 1
ATOM 749 O O . SER A 1 94 ? 5.402 9.418 -7.429 1.00 90.56 94 SER A O 1
ATOM 751 N N . ASP A 1 95 ? 4.812 7.419 -8.256 1.00 87.81 95 ASP A N 1
ATOM 752 C CA . ASP A 1 95 ? 4.480 7.950 -9.579 1.00 87.81 95 ASP A CA 1
ATOM 753 C C . ASP A 1 95 ? 3.081 8.569 -9.575 1.00 87.81 95 ASP A C 1
ATOM 755 O O . ASP A 1 95 ? 2.230 8.238 -8.747 1.00 87.81 95 ASP A O 1
ATOM 759 N N . THR A 1 96 ? 2.813 9.441 -10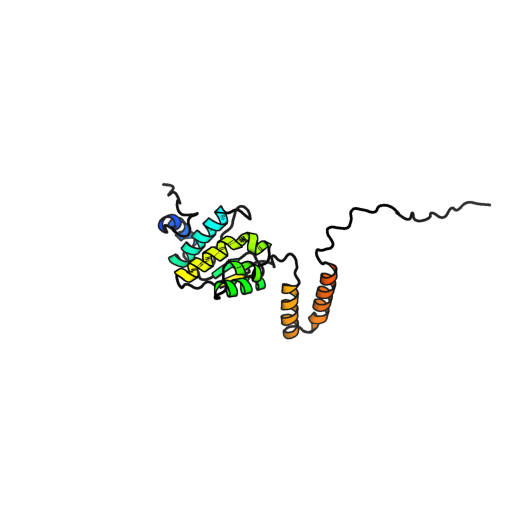.550 1.00 88.06 96 THR A N 1
ATOM 760 C CA . THR A 1 96 ? 1.588 10.253 -10.614 1.00 88.06 96 THR A CA 1
ATOM 761 C C . THR A 1 96 ? 0.301 9.439 -10.461 1.00 88.06 96 THR A C 1
ATOM 763 O O . THR A 1 96 ? -0.599 9.869 -9.741 1.00 88.06 96 THR A O 1
ATOM 766 N N . LEU A 1 97 ? 0.191 8.267 -11.098 1.00 88.19 97 LEU A N 1
ATOM 767 C CA . LEU A 1 97 ? -1.019 7.438 -11.018 1.00 88.19 97 LEU A CA 1
ATOM 768 C C . LEU A 1 97 ? -1.212 6.843 -9.621 1.00 88.19 97 LEU A C 1
ATOM 770 O O . LEU A 1 97 ? -2.296 6.951 -9.051 1.00 88.19 97 LEU A O 1
ATOM 774 N N . THR A 1 98 ? -0.151 6.284 -9.043 1.00 91.44 98 THR A N 1
ATOM 775 C CA . THR A 1 98 ? -0.177 5.717 -7.691 1.00 91.44 98 THR A CA 1
ATOM 776 C C . THR A 1 98 ? -0.446 6.791 -6.645 1.00 91.44 98 THR A C 1
ATOM 778 O O . THR A 1 98 ? -1.263 6.573 -5.751 1.00 91.44 98 THR A O 1
ATOM 781 N N . PHE A 1 99 ? 0.169 7.968 -6.774 1.00 92.88 99 PHE A N 1
ATOM 782 C CA . PHE A 1 99 ? -0.116 9.106 -5.906 1.00 92.88 99 PHE A CA 1
ATOM 783 C C . PHE A 1 99 ? -1.589 9.511 -6.001 1.00 92.88 99 PHE A C 1
ATOM 785 O O . PHE A 1 99 ? -2.254 9.684 -4.982 1.00 92.88 99 PHE A O 1
ATOM 792 N N . SER A 1 100 ? -2.121 9.596 -7.222 1.00 90.88 100 SER A N 1
ATOM 793 C CA . SER A 1 100 ? -3.517 9.980 -7.453 1.00 90.88 100 SER A CA 1
ATOM 794 C C . SER A 1 100 ? -4.507 8.964 -6.878 1.00 90.88 100 SER A C 1
ATOM 796 O O . SER A 1 100 ? -5.558 9.354 -6.374 1.00 90.88 100 SER A O 1
ATOM 798 N N . LEU A 1 101 ? -4.186 7.668 -6.939 1.00 91.56 101 LEU A N 1
ATOM 799 C CA . LEU A 1 101 ? -5.078 6.597 -6.494 1.00 91.56 101 LEU A CA 1
ATOM 800 C C . LEU A 1 101 ? -4.981 6.319 -4.986 1.00 91.56 101 LEU A C 1
ATOM 802 O O . LEU A 1 101 ? -5.992 6.115 -4.316 1.00 91.56 101 LEU A O 1
ATOM 806 N N . TYR A 1 102 ? -3.764 6.306 -4.441 1.00 95.38 102 TYR A N 1
ATOM 807 C CA . TYR A 1 102 ? -3.492 5.850 -3.078 1.00 95.38 102 TYR A CA 1
ATOM 808 C C . TYR A 1 102 ? -2.997 6.952 -2.143 1.00 95.38 102 TYR A C 1
ATOM 810 O O . TYR A 1 102 ? -2.945 6.726 -0.934 1.00 95.38 102 TYR A O 1
ATOM 818 N N . GLY A 1 103 ? -2.662 8.144 -2.645 1.00 96.38 103 GLY A N 1
ATOM 819 C CA . GLY A 1 103 ? -1.975 9.183 -1.875 1.00 96.38 103 GLY A CA 1
ATOM 820 C C . GLY A 1 103 ? -2.691 9.568 -0.583 1.00 96.38 103 GLY A C 1
ATOM 821 O O . GLY A 1 103 ? -2.080 9.572 0.486 1.00 96.38 103 GLY A O 1
ATOM 822 N N . SER A 1 104 ? -4.007 9.788 -0.639 1.00 96.44 104 SER A N 1
ATOM 823 C CA . SER A 1 104 ? -4.802 10.103 0.555 1.00 96.44 104 SER A CA 1
ATOM 824 C C . SER A 1 104 ? -4.797 8.970 1.587 1.00 96.44 104 SER A C 1
ATOM 826 O O . SER A 1 104 ? -4.713 9.230 2.786 1.00 96.44 104 SER A O 1
ATOM 828 N N . VAL A 1 105 ? -4.853 7.711 1.135 1.00 97.44 105 VAL A N 1
ATOM 829 C CA . VAL A 1 105 ? -4.815 6.534 2.017 1.00 97.44 105 VAL A CA 1
ATOM 830 C C . VAL A 1 105 ? -3.432 6.385 2.636 1.00 97.44 105 VAL A C 1
ATOM 832 O O . VAL A 1 105 ? -3.327 6.202 3.841 1.00 97.44 105 VAL A O 1
ATOM 835 N N . LEU A 1 106 ? -2.368 6.519 1.847 1.00 97.94 106 LEU A N 1
ATOM 836 C CA . LEU A 1 106 ? -0.986 6.382 2.306 1.00 97.94 106 LEU A CA 1
ATOM 837 C C . LEU A 1 106 ? -0.608 7.454 3.333 1.00 97.94 106 LEU A C 1
ATOM 839 O O . LEU A 1 106 ? 0.004 7.138 4.353 1.00 97.94 106 LEU A O 1
ATOM 843 N N . ILE A 1 107 ? -1.022 8.705 3.114 1.00 97.81 107 ILE A N 1
ATOM 844 C CA . ILE A 1 107 ? -0.841 9.794 4.085 1.00 97.81 107 ILE A CA 1
ATOM 845 C C . ILE A 1 107 ? -1.571 9.474 5.392 1.00 97.81 107 ILE A C 1
ATOM 847 O O . ILE A 1 107 ? -0.998 9.632 6.474 1.00 97.81 107 ILE A O 1
ATOM 851 N N . TRP A 1 108 ? -2.811 8.988 5.299 1.00 97.94 108 TRP A N 1
ATOM 852 C CA . TRP A 1 108 ? -3.575 8.583 6.474 1.00 97.94 108 TRP A CA 1
ATOM 853 C C . TRP A 1 108 ? -2.897 7.427 7.225 1.00 97.94 108 TRP A C 1
ATOM 855 O O . TRP A 1 108 ? -2.672 7.541 8.431 1.00 97.94 108 TRP A O 1
ATOM 865 N N . VAL A 1 109 ? -2.498 6.360 6.518 1.00 97.75 109 VAL A N 1
ATOM 866 C CA . VAL A 1 109 ? -1.815 5.192 7.100 1.00 97.75 109 VAL A CA 1
ATOM 867 C C . VAL A 1 109 ? -0.533 5.633 7.797 1.00 97.75 109 VAL A C 1
ATOM 869 O O . VAL A 1 109 ? -0.279 5.205 8.916 1.00 97.75 109 VAL A O 1
ATOM 872 N N . LYS A 1 110 ? 0.252 6.538 7.205 1.00 97.56 110 LYS A N 1
ATOM 873 C CA . LYS A 1 110 ? 1.471 7.046 7.842 1.00 97.56 110 LYS A CA 1
ATOM 874 C C . LYS A 1 110 ? 1.193 7.747 9.176 1.00 97.56 110 LYS A C 1
ATOM 876 O O . LYS A 1 110 ? 1.905 7.493 10.148 1.00 97.56 110 LYS A O 1
ATOM 881 N N . SER A 1 111 ? 0.164 8.601 9.247 1.00 96.94 111 SER A N 1
ATOM 882 C CA . SER A 1 111 ? -0.231 9.244 10.515 1.00 96.94 111 SER A CA 1
ATOM 883 C C . SER A 1 111 ? -0.671 8.206 11.542 1.00 96.94 111 SER A C 1
ATOM 885 O O . SER A 1 111 ? -0.196 8.220 12.675 1.00 96.94 111 SER A O 1
ATOM 887 N N . TYR A 1 112 ? -1.507 7.259 11.114 1.00 96.56 112 TYR A N 1
ATOM 888 C CA . TYR A 1 112 ? -1.991 6.160 11.941 1.00 96.56 112 TYR A CA 1
ATOM 889 C C . TYR A 1 112 ? -0.851 5.299 12.510 1.00 96.56 112 TYR A C 1
ATOM 891 O O . TYR A 1 112 ? -0.843 4.994 13.702 1.00 96.56 112 TYR A O 1
ATOM 899 N N . LEU A 1 113 ? 0.139 4.925 11.696 1.00 95.62 113 LEU A N 1
ATOM 900 C CA . LEU A 1 113 ? 1.282 4.125 12.148 1.00 95.62 113 LEU A CA 1
ATOM 901 C C . LEU A 1 113 ? 2.165 4.891 13.130 1.00 95.62 113 LEU A C 1
ATOM 903 O O . LEU A 1 113 ? 2.608 4.322 14.126 1.00 95.62 113 LEU A O 1
ATOM 907 N N . ARG A 1 114 ? 2.362 6.195 12.907 1.00 95.12 114 ARG A N 1
ATOM 908 C CA . ARG A 1 114 ? 3.081 7.060 13.850 1.00 95.12 114 ARG A CA 1
ATOM 909 C C . ARG A 1 114 ? 2.367 7.146 15.201 1.00 95.12 114 ARG A C 1
ATOM 911 O O . ARG A 1 114 ? 3.025 7.103 16.232 1.00 95.12 114 ARG A O 1
ATOM 918 N N . GLU A 1 115 ? 1.045 7.289 15.195 1.00 94.81 115 GLU A N 1
ATOM 919 C CA . GLU A 1 115 ? 0.234 7.411 16.415 1.00 94.81 115 GLU A CA 1
ATOM 920 C C . GLU A 1 115 ? 0.108 6.082 17.171 1.00 94.81 115 GLU A C 1
ATOM 922 O O . GLU A 1 115 ? 0.158 6.063 18.397 1.00 94.81 115 GLU A O 1
ATOM 927 N N . SER A 1 116 ? -0.028 4.969 16.450 1.00 94.81 116 SER A N 1
ATOM 928 C CA . SER A 1 116 ? -0.197 3.635 17.041 1.00 94.81 116 SER A CA 1
ATOM 929 C C . SER A 1 116 ? 1.118 2.931 17.390 1.00 94.81 116 SER A C 1
ATOM 931 O O . SER A 1 116 ? 1.103 1.954 18.135 1.00 94.81 116 SER A O 1
ATOM 933 N N . GLY A 1 117 ? 2.248 3.372 16.827 1.00 94.25 117 GLY A N 1
ATOM 934 C CA . GLY A 1 117 ? 3.548 2.704 16.950 1.00 94.25 117 GLY A CA 1
ATOM 935 C C . GLY A 1 117 ? 3.659 1.386 16.169 1.00 94.25 117 GLY A C 1
ATOM 936 O O . GLY A 1 117 ? 4.657 0.676 16.300 1.00 94.25 117 GLY A O 1
ATOM 937 N N . ARG A 1 118 ? 2.647 1.037 15.363 1.00 94.00 118 ARG A N 1
ATOM 938 C CA . ARG A 1 118 ? 2.638 -0.175 14.535 1.00 94.00 118 ARG A CA 1
ATOM 939 C C . ARG A 1 118 ? 3.507 -0.003 13.292 1.00 94.00 118 ARG A C 1
ATOM 941 O O . ARG A 1 118 ? 3.839 1.106 12.882 1.00 94.00 118 ARG A O 1
ATOM 948 N N . LYS A 1 119 ? 3.845 -1.128 12.662 1.00 92.81 119 LYS A N 1
ATOM 949 C CA . LYS A 1 119 ? 4.579 -1.169 11.394 1.00 92.81 119 LYS A CA 1
ATOM 950 C C . LYS A 1 119 ? 3.778 -1.931 10.355 1.00 92.81 119 LYS A C 1
ATOM 952 O O . LYS A 1 119 ? 3.162 -2.941 10.686 1.00 92.81 119 LYS A O 1
ATOM 957 N N . LEU A 1 120 ? 3.829 -1.449 9.118 1.00 95.62 120 LEU A N 1
ATOM 958 C CA . LEU A 1 120 ? 3.280 -2.128 7.952 1.00 95.62 120 LEU A CA 1
ATOM 959 C C . LEU A 1 120 ? 4.303 -2.129 6.826 1.00 95.62 120 LEU A C 1
ATOM 961 O O . LEU A 1 120 ? 5.070 -1.175 6.661 1.00 95.62 120 LEU A O 1
ATOM 965 N N . GLN A 1 121 ? 4.271 -3.198 6.043 1.00 97.12 121 GLN A N 1
ATOM 966 C CA . GLN A 1 121 ? 5.005 -3.305 4.793 1.00 97.12 121 GLN A CA 1
ATOM 967 C C . GLN A 1 121 ? 4.075 -3.021 3.613 1.00 97.12 121 GLN A C 1
ATOM 969 O O . GLN A 1 121 ? 2.941 -3.497 3.584 1.00 97.12 121 GLN A O 1
ATOM 974 N N . LEU A 1 122 ? 4.557 -2.269 2.625 1.00 97.88 122 LEU A N 1
ATOM 975 C CA . LEU A 1 122 ? 3.867 -2.141 1.342 1.00 97.88 122 LEU A CA 1
ATOM 976 C C . LEU A 1 122 ? 4.476 -3.121 0.338 1.00 97.88 122 LEU A C 1
ATOM 978 O O . LEU A 1 122 ? 5.697 -3.242 0.245 1.00 97.88 122 LEU A O 1
ATOM 982 N N . VAL A 1 123 ? 3.619 -3.828 -0.395 1.00 96.88 123 VAL A N 1
ATOM 983 C CA . VAL A 1 123 ? 4.007 -4.832 -1.394 1.00 96.88 123 VAL A CA 1
ATOM 984 C C . VAL A 1 123 ? 3.316 -4.502 -2.711 1.00 96.88 123 VAL A C 1
ATOM 986 O O . VAL A 1 123 ? 2.110 -4.282 -2.737 1.00 96.88 123 VAL A O 1
ATOM 989 N N . GLY A 1 124 ? 4.075 -4.456 -3.802 1.00 94.75 124 GLY A N 1
ATOM 990 C CA . GLY A 1 124 ? 3.527 -4.244 -5.140 1.00 94.75 124 GLY A CA 1
ATOM 991 C C . GLY A 1 124 ? 3.111 -5.584 -5.722 1.00 94.75 124 GLY A C 1
ATOM 992 O O . GLY A 1 124 ? 3.933 -6.501 -5.762 1.00 94.75 124 GLY A O 1
ATOM 993 N N . ILE A 1 125 ? 1.844 -5.712 -6.109 1.00 93.75 125 ILE A N 1
ATOM 994 C CA . ILE A 1 125 ? 1.264 -6.972 -6.603 1.00 93.75 125 ILE A CA 1
ATOM 995 C C . ILE A 1 125 ? 0.879 -6.917 -8.083 1.00 93.75 125 ILE A C 1
ATOM 997 O O . ILE A 1 125 ? 0.278 -7.862 -8.587 1.00 93.75 125 ILE A O 1
ATOM 1001 N N . ASP A 1 126 ? 1.218 -5.827 -8.768 1.00 89.19 126 ASP A N 1
ATOM 1002 C CA . ASP A 1 126 ? 0.866 -5.614 -10.168 1.00 89.19 126 ASP A CA 1
ATOM 1003 C C . ASP A 1 126 ? 2.073 -5.124 -10.979 1.00 89.19 126 ASP A C 1
ATOM 1005 O O . ASP A 1 126 ? 3.183 -4.940 -10.465 1.00 89.19 126 ASP A O 1
ATOM 1009 N N . LEU A 1 127 ? 1.858 -4.930 -12.274 1.00 81.31 127 LEU A N 1
ATOM 1010 C CA . LEU A 1 127 ? 2.801 -4.283 -13.162 1.00 81.31 127 LEU A CA 1
ATOM 1011 C C . LEU A 1 127 ? 3.069 -2.836 -12.712 1.00 81.31 127 LEU A C 1
ATOM 1013 O O . LEU A 1 127 ? 2.253 -2.210 -12.025 1.00 81.31 127 LEU A O 1
ATOM 1017 N N . PRO A 1 128 ? 4.227 -2.272 -13.091 1.00 72.75 128 PRO A N 1
ATOM 1018 C CA . PRO A 1 128 ? 4.521 -0.880 -12.810 1.00 72.75 128 PRO A CA 1
ATOM 1019 C C . PRO A 1 128 ? 3.420 0.033 -13.355 1.00 72.75 128 PRO A C 1
ATOM 1021 O O . PRO A 1 128 ? 3.196 0.105 -14.561 1.00 72.75 128 PRO A O 1
ATOM 1024 N N . ASN A 1 129 ? 2.786 0.798 -12.463 1.00 70.06 129 ASN A N 1
ATOM 1025 C CA . ASN A 1 129 ? 1.899 1.911 -12.817 1.00 70.06 129 ASN A CA 1
ATOM 1026 C C . ASN A 1 129 ? 2.709 3.148 -13.231 1.00 70.06 129 ASN A C 1
ATOM 1028 O O . ASN A 1 129 ? 2.403 4.290 -12.877 1.00 70.06 129 ASN A O 1
ATOM 1032 N N . THR A 1 130 ? 3.785 2.898 -13.969 1.00 67.00 130 THR A N 1
ATOM 1033 C CA . THR A 1 130 ? 4.652 3.911 -14.532 1.00 67.00 130 THR A CA 1
ATOM 1034 C C . THR A 1 130 ? 4.120 4.247 -15.918 1.00 67.00 130 THR A C 1
ATOM 1036 O O . THR A 1 130 ? 3.811 3.384 -16.736 1.00 67.00 130 THR A O 1
ATOM 1039 N N . LEU A 1 131 ? 4.046 5.538 -16.234 1.00 68.31 131 LEU A N 1
ATOM 1040 C CA . LEU A 1 131 ? 3.889 5.968 -17.628 1.00 68.31 131 LEU A CA 1
ATOM 1041 C C . LEU A 1 131 ? 5.203 5.791 -18.418 1.00 68.31 131 LEU A C 1
ATOM 1043 O O . LEU A 1 131 ? 5.296 6.210 -19.571 1.00 68.31 131 LEU A O 1
ATOM 1047 N N . ASN A 1 132 ? 6.231 5.221 -17.779 1.00 72.50 132 ASN A N 1
ATOM 1048 C CA . ASN A 1 132 ? 7.588 5.101 -18.276 1.00 72.50 132 ASN A CA 1
ATOM 1049 C C . ASN A 1 132 ? 8.319 3.917 -17.599 1.00 72.50 132 ASN A C 1
ATOM 1051 O O . ASN A 1 132 ? 8.689 4.033 -16.433 1.00 72.50 132 ASN A O 1
ATOM 1055 N N . PRO A 1 133 ? 8.611 2.820 -18.317 1.00 75.81 133 PRO A N 1
ATOM 1056 C CA . PRO A 1 133 ? 9.198 1.609 -17.732 1.00 75.81 133 PRO A CA 1
ATOM 1057 C C . PRO A 1 133 ? 10.715 1.700 -17.471 1.00 75.81 133 PRO A C 1
ATOM 1059 O O . PRO A 1 133 ? 11.365 0.680 -17.260 1.00 75.81 133 PRO A O 1
ATOM 1062 N N . ARG A 1 134 ? 11.325 2.890 -17.550 1.00 79.00 134 ARG A N 1
ATOM 1063 C CA . ARG A 1 134 ? 12.786 3.057 -17.446 1.00 79.00 134 ARG A CA 1
ATOM 1064 C C . ARG A 1 134 ? 13.354 2.670 -16.088 1.00 79.00 134 ARG A C 1
ATOM 1066 O O . ARG A 1 134 ? 14.371 1.988 -16.067 1.00 79.00 134 ARG A O 1
ATOM 1073 N N . ASP A 1 135 ? 12.725 3.098 -14.997 1.00 77.00 135 ASP A N 1
ATOM 1074 C CA . ASP A 1 135 ? 13.192 2.779 -13.642 1.00 77.00 135 ASP A CA 1
ATOM 1075 C C . ASP A 1 135 ? 13.153 1.263 -13.409 1.00 77.00 135 ASP A C 1
ATOM 1077 O O . ASP A 1 135 ? 14.115 0.673 -12.914 1.00 77.00 135 ASP A O 1
ATOM 1081 N N . ASP A 1 136 ? 12.070 0.619 -13.850 1.00 78.38 136 ASP A N 1
ATOM 1082 C CA . ASP A 1 136 ? 11.912 -0.831 -13.771 1.00 78.38 136 ASP A CA 1
ATOM 1083 C C . ASP A 1 136 ? 12.937 -1.569 -14.637 1.00 78.38 136 ASP A C 1
ATOM 1085 O O . ASP A 1 136 ? 13.524 -2.563 -14.207 1.00 78.38 136 ASP A O 1
ATOM 1089 N N . LEU A 1 137 ? 13.214 -1.053 -15.838 1.00 82.62 137 LEU A N 1
ATOM 1090 C CA . LEU A 1 137 ? 14.226 -1.623 -16.718 1.00 82.62 137 LEU A CA 1
ATOM 1091 C C . LEU A 1 137 ? 15.649 -1.436 -16.178 1.00 82.62 137 LEU A C 1
ATOM 1093 O O . LEU A 1 137 ? 16.473 -2.330 -16.349 1.00 82.62 137 LEU A O 1
ATOM 1097 N N . ALA A 1 138 ? 15.943 -0.311 -15.523 1.00 83.81 138 ALA A N 1
ATOM 1098 C CA . ALA A 1 138 ? 17.243 -0.065 -14.908 1.00 83.81 138 ALA A CA 1
ATOM 1099 C C . ALA A 1 138 ? 17.523 -1.081 -13.795 1.00 83.81 138 ALA A C 1
ATOM 1101 O O . ALA A 1 138 ? 18.577 -1.717 -13.796 1.00 83.81 138 ALA A O 1
ATOM 1102 N N . GLN A 1 139 ? 16.550 -1.318 -12.910 1.00 80.62 139 GLN A N 1
ATOM 1103 C CA . GLN A 1 139 ? 16.7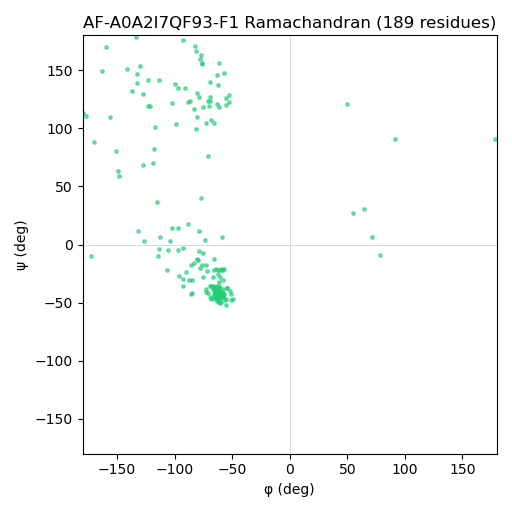00 -2.334 -11.869 1.00 80.62 139 GLN A CA 1
ATOM 1104 C C . GLN A 1 139 ? 16.799 -3.748 -12.462 1.00 80.62 139 GLN A C 1
ATOM 1106 O O . GLN A 1 139 ? 17.627 -4.551 -12.027 1.00 80.62 139 GLN A O 1
ATOM 1111 N N . LEU A 1 140 ? 16.003 -4.056 -13.493 1.00 82.44 140 LEU A N 1
ATOM 1112 C CA . LEU A 1 140 ? 16.113 -5.329 -14.204 1.00 82.44 140 LEU A CA 1
ATOM 1113 C C . LEU A 1 140 ? 17.514 -5.516 -14.806 1.00 82.44 140 LEU A C 1
ATOM 1115 O O . LEU A 1 140 ? 18.065 -6.612 -14.729 1.00 82.44 140 LEU A O 1
ATOM 1119 N N . ALA A 1 141 ? 18.104 -4.462 -15.375 1.00 86.19 141 ALA A N 1
ATOM 1120 C CA . ALA A 1 141 ? 19.447 -4.500 -15.943 1.00 86.19 141 ALA A CA 1
ATOM 1121 C C . ALA A 1 141 ? 20.518 -4.811 -14.890 1.00 86.19 141 ALA A C 1
ATOM 1123 O O . ALA A 1 141 ? 21.407 -5.617 -15.162 1.00 86.19 141 ALA A O 1
ATOM 1124 N N . GLU A 1 142 ? 20.421 -4.223 -13.696 1.00 86.69 142 GLU A N 1
ATOM 1125 C CA . GLU A 1 142 ? 21.328 -4.517 -12.579 1.00 86.69 142 GLU A CA 1
ATOM 1126 C C . GLU A 1 142 ? 21.230 -5.984 -12.142 1.00 86.69 142 GLU A C 1
ATOM 1128 O O . GLU A 1 142 ? 22.247 -6.666 -12.010 1.00 86.69 142 GLU A O 1
ATOM 1133 N N . ILE A 1 143 ? 20.009 -6.504 -11.988 1.00 85.56 143 ILE A N 1
ATOM 1134 C CA . ILE A 1 143 ? 19.773 -7.892 -11.567 1.00 85.56 143 ILE A CA 1
ATOM 1135 C C . ILE A 1 143 ? 20.246 -8.882 -12.640 1.00 85.56 143 ILE A C 1
ATOM 1137 O O . ILE A 1 143 ? 20.936 -9.857 -12.332 1.00 85.56 143 ILE A O 1
ATOM 1141 N N . ILE A 1 144 ? 19.910 -8.636 -13.909 1.00 86.62 144 ILE A N 1
ATOM 1142 C CA . ILE A 1 144 ? 20.280 -9.516 -15.024 1.00 86.62 144 ILE A CA 1
ATOM 1143 C C . ILE A 1 144 ? 21.797 -9.572 -15.205 1.00 86.62 144 ILE A C 1
ATOM 1145 O O . ILE A 1 144 ? 22.321 -10.642 -15.495 1.00 86.62 144 ILE A O 1
ATOM 1149 N N . GLN A 1 145 ? 22.529 -8.478 -14.978 1.00 84.94 145 GLN A N 1
ATOM 1150 C CA . GLN A 1 145 ? 23.996 -8.521 -15.027 1.00 84.94 145 GLN A CA 1
ATOM 1151 C C . GLN A 1 145 ? 24.597 -9.537 -14.046 1.00 84.94 145 GLN A C 1
ATOM 1153 O O . GLN A 1 145 ? 25.640 -10.116 -14.344 1.00 84.94 145 GLN A O 1
ATOM 1158 N N . VAL A 1 146 ? 23.937 -9.773 -12.910 1.00 88.38 146 VAL A N 1
ATOM 1159 C CA . VAL A 1 146 ? 24.377 -10.737 -11.894 1.00 88.38 146 VAL A CA 1
ATOM 1160 C C . VAL A 1 146 ? 23.895 -12.154 -12.209 1.00 88.38 146 VAL A C 1
ATOM 1162 O O . VAL A 1 146 ? 24.656 -13.106 -12.052 1.00 88.38 146 VAL A O 1
ATOM 1165 N N . ILE A 1 147 ? 22.637 -12.306 -12.637 1.00 92.44 147 ILE A N 1
ATOM 1166 C CA . ILE A 1 147 ? 21.974 -13.617 -12.742 1.00 92.44 147 ILE A CA 1
ATOM 1167 C C . ILE A 1 147 ? 22.114 -14.239 -14.141 1.00 92.44 147 ILE A C 1
ATOM 1169 O O . ILE A 1 147 ? 22.250 -15.455 -14.254 1.00 92.44 147 ILE A O 1
ATOM 1173 N N . ASP A 1 148 ? 22.102 -13.428 -15.201 1.00 90.81 148 ASP A N 1
ATOM 1174 C CA . ASP A 1 148 ? 22.173 -13.885 -16.593 1.00 90.81 148 ASP A CA 1
ATOM 1175 C C . ASP A 1 148 ? 22.838 -12.844 -17.511 1.00 90.81 148 ASP A C 1
ATOM 1177 O O . ASP A 1 148 ? 22.204 -12.096 -18.262 1.00 90.81 148 ASP A O 1
ATOM 1181 N N . HIS A 1 149 ? 24.169 -12.819 -17.485 1.00 88.25 149 HIS A N 1
ATOM 1182 C CA . HIS A 1 149 ? 24.967 -11.909 -18.306 1.00 88.25 149 HIS A CA 1
ATOM 1183 C C . HIS A 1 149 ? 24.711 -12.039 -19.824 1.00 88.25 149 HIS A C 1
ATOM 1185 O O . HIS A 1 149 ? 24.962 -11.079 -20.557 1.00 88.25 149 HIS A O 1
ATOM 1191 N N . LEU A 1 150 ? 24.191 -13.176 -20.313 1.00 93.06 150 LEU A N 1
ATOM 1192 C CA . LEU A 1 150 ? 23.887 -13.375 -21.736 1.00 93.06 150 LEU A CA 1
ATOM 1193 C C . LEU A 1 150 ? 22.671 -12.556 -22.188 1.00 93.06 150 LEU A C 1
ATOM 1195 O O . LEU A 1 150 ? 22.545 -12.236 -23.372 1.00 93.06 150 LEU A O 1
ATOM 1199 N N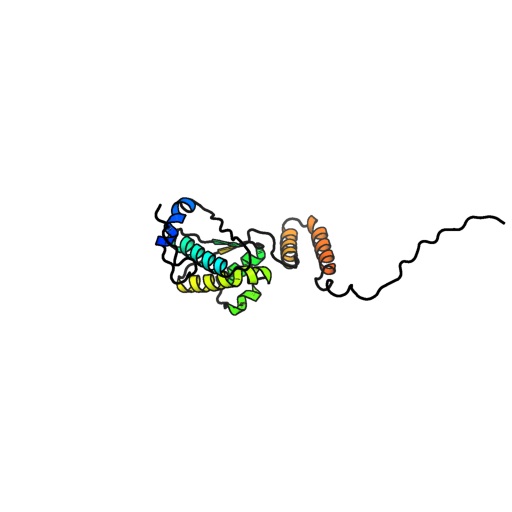 . MET A 1 151 ? 21.794 -12.166 -21.261 1.00 91.69 151 MET A N 1
ATOM 1200 C CA . MET A 1 151 ? 20.649 -11.299 -21.549 1.00 91.69 151 MET A CA 1
ATOM 1201 C C . MET A 1 151 ? 21.010 -9.814 -21.617 1.00 91.69 151 MET A C 1
ATOM 1203 O O . MET A 1 151 ? 20.231 -9.028 -22.161 1.00 91.69 151 MET A O 1
ATOM 1207 N N . LYS A 1 152 ? 22.207 -9.417 -21.168 1.00 87.94 152 LYS A N 1
ATOM 1208 C CA . LYS A 1 152 ? 22.639 -8.012 -21.161 1.00 87.94 152 LYS A CA 1
ATOM 1209 C C . LYS A 1 152 ? 22.455 -7.295 -22.514 1.00 87.94 152 LYS A C 1
ATOM 1211 O O . LYS A 1 152 ? 21.861 -6.218 -22.506 1.00 87.94 152 LYS A O 1
ATOM 1216 N N . PRO A 1 153 ? 22.856 -7.854 -23.678 1.00 91.12 153 PRO A N 1
ATOM 1217 C CA . PRO A 1 153 ? 22.672 -7.170 -24.961 1.00 91.12 153 PRO A CA 1
ATOM 1218 C C . PRO A 1 153 ? 21.199 -6.902 -25.303 1.00 91.12 153 PRO A C 1
ATOM 1220 O O . PRO A 1 153 ? 20.883 -5.892 -25.928 1.00 91.12 153 PRO A O 1
ATOM 1223 N N . HIS A 1 154 ? 20.290 -7.782 -24.875 1.00 91.81 154 HIS A N 1
ATOM 1224 C CA . HIS A 1 154 ? 18.853 -7.633 -25.106 1.00 91.81 154 HIS A CA 1
ATOM 1225 C C . HIS A 1 154 ? 18.260 -6.525 -24.226 1.00 91.81 154 HIS A C 1
ATOM 1227 O O . HIS A 1 154 ? 17.461 -5.719 -24.703 1.00 91.81 154 HIS A O 1
ATOM 1233 N N . VAL A 1 155 ? 18.691 -6.443 -22.964 1.00 89.50 155 VAL A N 1
ATOM 1234 C CA . VAL A 1 155 ? 18.294 -5.374 -22.033 1.00 89.50 155 VAL A CA 1
ATOM 1235 C C . VAL A 1 155 ? 18.827 -4.014 -22.491 1.00 89.50 155 VAL A C 1
ATOM 1237 O O . VAL A 1 155 ? 18.087 -3.027 -22.493 1.00 89.50 155 VAL A O 1
ATOM 1240 N N . ASP A 1 156 ? 20.081 -3.961 -22.948 1.00 87.81 156 ASP A N 1
ATOM 1241 C CA . ASP A 1 156 ? 20.681 -2.749 -23.514 1.00 87.81 156 ASP A CA 1
ATOM 1242 C C . ASP A 1 156 ? 19.899 -2.282 -24.758 1.00 87.81 156 ASP A C 1
ATOM 1244 O O . ASP A 1 156 ? 19.570 -1.099 -24.884 1.00 87.81 156 ASP A O 1
ATOM 1248 N N . ALA A 1 157 ? 19.535 -3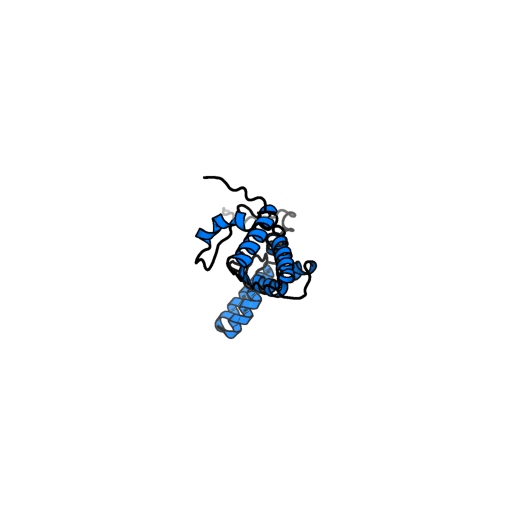.210 -25.653 1.00 90.25 157 ALA A N 1
ATOM 1249 C CA . ALA A 1 157 ? 18.737 -2.910 -26.841 1.00 90.25 157 ALA A CA 1
ATOM 1250 C C . ALA A 1 157 ? 17.338 -2.382 -26.482 1.00 90.25 157 ALA A C 1
ATOM 1252 O O . ALA A 1 157 ? 16.894 -1.383 -27.049 1.00 90.25 157 ALA A O 1
ATOM 1253 N N . LEU A 1 158 ? 16.652 -2.998 -25.512 1.00 88.62 158 LEU A N 1
ATOM 1254 C CA . LEU A 1 158 ? 15.354 -2.515 -25.030 1.00 88.62 158 LEU A CA 1
ATOM 1255 C C . LEU A 1 158 ? 15.465 -1.110 -24.421 1.00 88.62 158 LEU A C 1
ATOM 1257 O O . LEU A 1 158 ? 14.630 -0.248 -24.695 1.00 88.62 158 LEU A O 1
ATOM 1261 N N . THR A 1 159 ? 16.527 -0.851 -23.658 1.00 87.00 159 THR A N 1
ATOM 1262 C CA . THR A 1 159 ? 16.798 0.465 -23.063 1.00 87.00 159 THR A CA 1
ATOM 1263 C C . THR A 1 159 ? 16.965 1.533 -24.145 1.00 87.00 159 THR A C 1
ATOM 1265 O O . THR A 1 159 ? 16.375 2.610 -24.051 1.00 87.00 159 THR A O 1
ATOM 1268 N N . GLN A 1 160 ? 17.707 1.224 -25.214 1.00 87.19 160 GLN A N 1
ATOM 1269 C CA . GLN A 1 160 ? 17.857 2.104 -26.378 1.00 87.19 160 GLN A CA 1
ATOM 1270 C C . GLN A 1 160 ? 16.552 2.289 -27.163 1.00 87.19 160 GLN A C 1
ATOM 1272 O O . GLN A 1 160 ? 16.284 3.376 -27.662 1.00 87.19 160 GLN A O 1
ATOM 1277 N N . LEU A 1 161 ? 15.702 1.269 -27.275 1.00 87.06 161 LEU A N 1
ATOM 1278 C CA . LEU A 1 161 ? 14.395 1.437 -27.915 1.00 87.06 161 LEU A CA 1
ATOM 1279 C C . LEU A 1 161 ? 13.508 2.393 -27.112 1.00 87.06 161 LEU A C 1
ATOM 1281 O O . LEU A 1 161 ? 12.871 3.274 -27.691 1.00 87.06 161 LEU A O 1
ATOM 1285 N N . LEU A 1 162 ? 13.515 2.283 -25.784 1.00 82.38 162 LEU A N 1
ATOM 1286 C CA . LEU A 1 162 ? 12.736 3.163 -24.916 1.00 82.38 162 LEU A CA 1
ATOM 1287 C C . LEU A 1 162 ? 13.222 4.618 -24.941 1.00 82.38 162 LEU A C 1
ATOM 1289 O O . LEU A 1 162 ? 12.389 5.510 -24.796 1.00 82.38 162 LEU A O 1
ATOM 1293 N N . THR A 1 163 ? 14.510 4.899 -25.204 1.00 78.62 163 THR A N 1
ATOM 1294 C CA . THR A 1 163 ? 14.969 6.290 -25.421 1.00 78.62 163 THR A CA 1
ATOM 1295 C C . THR A 1 163 ? 14.286 6.967 -26.602 1.00 78.62 163 THR A C 1
ATOM 1297 O O . THR A 1 163 ? 14.079 8.176 -26.574 1.00 78.62 163 THR A O 1
ATOM 1300 N N . SER A 1 164 ? 13.854 6.200 -27.604 1.00 72.00 164 SER A N 1
ATOM 1301 C CA . SER A 1 164 ? 13.117 6.732 -28.752 1.00 72.00 164 SER A CA 1
ATOM 1302 C C . SER A 1 164 ? 11.623 6.984 -28.483 1.00 72.00 164 SER A C 1
ATOM 1304 O O . SER A 1 164 ? 10.969 7.666 -29.277 1.00 72.00 164 SER A O 1
ATOM 1306 N N . ILE A 1 165 ? 11.087 6.465 -27.370 1.00 69.56 165 ILE A N 1
ATOM 1307 C CA . ILE A 1 165 ? 9.652 6.459 -27.024 1.00 69.56 165 ILE A CA 1
ATOM 1308 C C . ILE A 1 165 ? 9.308 7.538 -25.973 1.00 69.56 165 ILE A C 1
ATOM 1310 O O . ILE A 1 165 ? 8.202 7.557 -25.439 1.00 69.56 165 ILE A O 1
ATOM 1314 N N . ASP A 1 166 ? 10.196 8.505 -25.707 1.00 57.47 166 ASP A N 1
ATOM 1315 C CA . ASP A 1 166 ? 9.894 9.580 -24.753 1.00 57.47 166 ASP A CA 1
ATOM 1316 C C . ASP A 1 166 ? 8.565 10.285 -25.070 1.00 57.47 166 ASP A C 1
ATOM 1318 O O . ASP A 1 166 ? 8.304 10.743 -26.190 1.00 57.47 166 ASP A O 1
ATOM 1322 N N . GLY A 1 167 ? 7.719 10.384 -24.039 1.00 51.06 167 GLY A N 1
ATOM 1323 C CA . GLY A 1 167 ? 6.342 10.890 -24.074 1.00 51.06 167 GLY A CA 1
ATOM 1324 C C . GLY A 1 167 ? 6.168 12.331 -24.572 1.00 51.06 167 GLY A C 1
ATOM 1325 O O . GLY A 1 167 ? 5.057 12.849 -24.576 1.00 51.06 167 GLY A O 1
ATOM 1326 N N . HIS A 1 168 ? 7.225 12.984 -25.054 1.00 42.06 168 HIS A N 1
ATOM 1327 C CA . HIS A 1 168 ? 7.155 14.234 -25.811 1.00 42.06 168 HIS A CA 1
ATOM 1328 C C . HIS A 1 168 ? 6.682 14.065 -27.262 1.00 42.06 168 HIS A C 1
ATOM 1330 O O . HIS A 1 168 ? 6.400 15.058 -27.933 1.00 42.06 168 HIS A O 1
ATOM 1336 N N . ARG A 1 169 ? 6.511 12.834 -27.767 1.00 41.41 169 ARG A N 1
ATOM 1337 C CA . ARG A 1 169 ? 6.011 12.600 -29.137 1.00 41.41 169 ARG A CA 1
ATOM 1338 C C . ARG A 1 169 ? 4.484 12.522 -29.288 1.00 41.41 169 ARG A C 1
ATOM 1340 O O . ARG A 1 169 ? 3.998 12.089 -30.330 1.00 41.41 169 ARG A O 1
ATOM 1347 N N . ARG A 1 170 ? 3.708 13.000 -28.309 1.00 35.38 170 ARG A N 1
ATOM 1348 C CA . ARG A 1 170 ? 2.287 13.367 -28.482 1.00 35.38 170 ARG A CA 1
ATOM 1349 C C . ARG A 1 170 ? 2.112 14.857 -28.199 1.00 35.38 170 ARG A C 1
ATOM 1351 O O . ARG A 1 170 ? 1.737 15.204 -27.095 1.00 35.38 170 ARG A O 1
ATOM 1358 N N . LEU A 1 171 ? 2.399 15.710 -29.189 1.00 34.66 171 LEU A N 1
ATOM 1359 C CA . LEU A 1 171 ? 1.758 17.031 -29.380 1.00 34.66 171 LEU A CA 1
ATOM 1360 C C . LEU A 1 171 ? 2.157 17.731 -30.699 1.00 34.66 171 LEU A C 1
ATOM 1362 O O . LEU A 1 171 ? 1.475 18.663 -31.106 1.00 34.66 171 LEU A O 1
ATOM 1366 N N . PHE A 1 172 ? 3.148 17.240 -31.455 1.00 33.44 172 PHE A N 1
ATOM 1367 C CA . PHE A 1 172 ? 3.467 17.773 -32.791 1.00 33.44 172 PHE A CA 1
ATOM 1368 C C . PHE A 1 172 ? 3.319 16.729 -33.901 1.00 33.44 172 PHE A C 1
ATOM 1370 O O . PHE A 1 172 ? 4.289 16.299 -34.507 1.00 33.44 172 PHE A O 1
ATOM 1377 N N . HIS A 1 173 ? 2.082 16.335 -34.201 1.00 35.03 173 HIS A N 1
ATOM 1378 C CA . HIS A 1 173 ? 1.739 15.867 -35.550 1.00 35.03 173 HIS A CA 1
ATOM 1379 C C . HIS A 1 173 ? 0.288 16.213 -35.890 1.00 35.03 173 HIS A C 1
ATOM 1381 O O . HIS A 1 173 ? -0.545 15.367 -36.197 1.00 35.03 173 HIS A O 1
ATOM 1387 N N . ARG A 1 174 ? -0.022 17.511 -35.847 1.00 37.91 174 ARG A N 1
ATOM 1388 C CA . ARG A 1 174 ? -1.185 18.062 -36.546 1.00 37.91 174 ARG A CA 1
ATOM 1389 C C . ARG A 1 174 ? -0.915 19.499 -36.984 1.00 37.91 174 ARG A C 1
ATOM 1391 O O . ARG A 1 174 ? -1.567 20.402 -36.494 1.00 37.91 174 ARG A O 1
ATOM 1398 N N . GLN A 1 175 ? 0.065 19.687 -37.872 1.00 40.41 175 GLN A N 1
ATOM 1399 C CA . GLN A 1 175 ? 0.120 20.768 -38.872 1.00 40.41 175 GLN A CA 1
ATOM 1400 C C . GLN A 1 175 ? 1.429 20.674 -39.671 1.00 40.41 175 GLN A C 1
ATOM 1402 O O . GLN A 1 175 ? 2.466 21.181 -39.270 1.00 40.41 175 GLN A O 1
ATOM 1407 N N . ASN A 1 176 ? 1.396 19.941 -40.780 1.00 32.72 176 ASN A N 1
ATOM 1408 C CA . ASN A 1 176 ? 1.724 20.492 -42.096 1.00 32.72 176 ASN A CA 1
ATOM 1409 C C . ASN A 1 176 ? 1.501 19.397 -43.132 1.00 32.72 176 ASN A C 1
ATOM 1411 O O . ASN A 1 176 ? 2.139 18.345 -43.132 1.00 32.72 176 ASN A O 1
ATOM 1415 N N . GLY A 1 177 ? 0.469 19.628 -43.934 1.00 33.81 177 GLY A N 1
ATOM 1416 C CA . GLY A 1 177 ? -0.038 18.691 -44.910 1.00 33.81 177 GLY A CA 1
ATOM 1417 C C . GLY A 1 177 ? 0.837 18.602 -46.154 1.00 33.81 177 GLY A C 1
ATOM 1418 O O . GLY A 1 177 ? 1.493 19.556 -46.553 1.00 33.81 177 GLY A O 1
ATOM 1419 N N . GLY A 1 178 ? 0.714 17.451 -46.810 1.00 38.62 178 GLY A N 1
ATOM 1420 C CA . GLY A 1 178 ? 0.655 17.392 -48.265 1.00 38.62 178 GLY A CA 1
ATOM 1421 C C . GLY A 1 178 ? 1.983 17.213 -48.989 1.00 38.62 178 GLY A C 1
ATOM 1422 O O . GLY A 1 178 ? 2.576 18.171 -49.459 1.00 38.62 178 GLY A O 1
ATOM 1423 N N . SER A 1 179 ? 2.360 15.956 -49.224 1.00 30.72 179 SER A N 1
ATOM 1424 C CA . SER A 1 179 ? 2.888 15.523 -50.526 1.00 30.72 179 SER A CA 1
ATOM 1425 C C . SER A 1 179 ? 2.995 13.996 -50.547 1.00 30.72 179 SER A C 1
ATOM 1427 O O . SER A 1 179 ? 4.039 13.419 -50.243 1.00 30.72 179 SER A O 1
ATOM 1429 N N . TRP A 1 180 ? 1.917 13.323 -50.949 1.00 31.52 180 TRP A N 1
ATOM 1430 C CA . TRP A 1 180 ? 2.013 11.939 -51.410 1.00 31.52 180 TRP A CA 1
ATOM 1431 C C . TRP A 1 180 ? 2.668 11.943 -52.796 1.00 31.52 180 TRP A C 1
ATOM 1433 O O . TRP A 1 180 ? 2.028 12.300 -53.788 1.00 31.52 180 TRP A O 1
ATOM 1443 N N . LYS A 1 181 ? 3.949 11.558 -52.886 1.00 31.72 181 LYS A N 1
ATOM 1444 C CA . LYS A 1 181 ? 4.594 11.309 -54.183 1.00 31.72 181 LYS A CA 1
ATOM 1445 C C . LYS A 1 181 ? 3.973 10.060 -54.807 1.00 31.72 181 LYS A C 1
ATOM 1447 O O . LYS A 1 181 ? 4.187 8.937 -54.363 1.00 31.72 181 LYS A O 1
ATOM 1452 N N . ARG A 1 182 ? 3.171 10.296 -55.842 1.00 30.11 182 ARG A N 1
ATOM 1453 C CA . ARG A 1 182 ? 2.518 9.295 -56.685 1.00 30.11 182 ARG A CA 1
ATOM 1454 C C . ARG A 1 182 ? 3.591 8.478 -57.422 1.00 30.11 182 ARG A C 1
ATOM 1456 O O . ARG A 1 182 ? 4.384 9.044 -58.170 1.00 30.11 182 ARG A O 1
ATOM 1463 N N . LEU A 1 183 ? 3.601 7.160 -57.211 1.00 34.31 183 LEU A N 1
ATOM 1464 C CA . LEU A 1 183 ? 4.377 6.195 -57.999 1.00 34.31 183 LEU A CA 1
ATOM 1465 C C . LEU A 1 183 ? 4.075 6.394 -59.493 1.00 34.31 183 LEU A C 1
ATOM 1467 O O . LEU A 1 183 ? 2.916 6.351 -59.914 1.00 34.31 183 LEU A O 1
ATOM 1471 N N . SER A 1 184 ? 5.113 6.661 -60.287 1.00 33.53 184 SER A N 1
ATOM 1472 C CA . SER A 1 184 ? 4.992 6.909 -61.721 1.00 33.53 184 SER A CA 1
ATOM 1473 C C . SER A 1 184 ? 4.623 5.619 -62.461 1.00 33.53 184 SER A C 1
ATOM 1475 O O . SER A 1 184 ? 5.358 4.633 -62.464 1.00 33.53 184 SER A O 1
ATOM 1477 N N . ARG A 1 185 ? 3.464 5.625 -63.129 1.00 32.62 185 ARG A N 1
ATOM 1478 C CA . ARG A 1 185 ? 3.133 4.627 -64.153 1.00 32.62 185 ARG A CA 1
ATOM 1479 C C . ARG A 1 185 ? 3.914 4.963 -65.423 1.00 32.62 185 ARG A C 1
ATOM 1481 O O . ARG A 1 185 ? 3.706 6.023 -66.011 1.00 32.62 185 ARG A O 1
ATOM 1488 N N . ARG A 1 186 ? 4.789 4.047 -65.849 1.00 36.22 186 ARG A N 1
ATOM 1489 C CA . ARG A 1 186 ? 5.366 4.017 -67.202 1.00 36.22 186 ARG A CA 1
ATOM 1490 C C . ARG A 1 186 ? 4.227 3.983 -68.229 1.00 36.22 186 ARG A C 1
ATOM 1492 O O . ARG A 1 186 ? 3.374 3.101 -68.156 1.00 36.22 186 ARG A O 1
ATOM 1499 N N . LYS A 1 187 ? 4.221 4.918 -69.182 1.00 35.53 187 LYS A N 1
ATOM 1500 C CA . LYS A 1 187 ? 3.435 4.791 -70.416 1.00 35.53 187 LYS A CA 1
ATOM 1501 C C . LYS A 1 187 ? 4.233 3.944 -71.407 1.00 35.53 187 LYS A C 1
ATOM 1503 O O . LYS A 1 187 ? 5.309 4.346 -71.834 1.00 35.53 187 LYS A O 1
ATOM 1508 N N . LEU A 1 188 ? 3.685 2.786 -71.754 1.00 38.56 188 LEU A N 1
ATOM 1509 C CA . LEU A 1 188 ? 3.911 2.115 -73.030 1.00 38.56 188 LEU A CA 1
ATOM 1510 C C . LEU A 1 188 ? 2.863 2.657 -74.008 1.00 38.56 188 LEU A C 1
ATOM 1512 O O . LEU A 1 188 ? 1.679 2.526 -73.712 1.00 38.56 188 LEU A O 1
ATOM 1516 N N . SER A 1 189 ? 3.290 3.234 -75.134 1.00 35.91 189 SER A N 1
ATOM 1517 C CA . SER A 1 189 ? 2.679 2.994 -76.454 1.00 35.91 189 SER A CA 1
ATOM 1518 C C . SER A 1 189 ? 3.390 3.793 -77.556 1.00 35.91 189 SER A C 1
ATOM 1520 O O . SER A 1 189 ? 3.303 5.016 -77.578 1.00 35.91 189 SER A O 1
ATOM 1522 N N . GLN A 1 190 ? 4.045 3.033 -78.435 1.00 37.56 190 GLN A N 1
ATOM 1523 C CA . GLN A 1 190 ? 4.122 3.143 -79.899 1.00 37.56 190 GLN A CA 1
ATOM 1524 C C . GLN A 1 190 ? 4.457 4.483 -80.578 1.00 37.56 190 GLN A C 1
ATOM 1526 O O . GLN A 1 190 ? 3.696 5.447 -80.527 1.00 37.56 190 GLN A O 1
ATOM 1531 N N . GLY A 1 191 ? 5.556 4.421 -81.332 1.00 33.59 191 GLY A N 1
ATOM 1532 C CA . GLY A 1 191 ? 5.869 5.129 -82.570 1.00 33.59 191 GLY A CA 1
ATOM 1533 C C . GLY A 1 191 ? 6.839 4.246 -83.343 1.00 33.59 191 GLY A C 1
ATOM 1534 O O . GLY A 1 191 ? 7.811 3.800 -82.691 1.00 33.59 191 GLY A O 1
#

Nearest PDB structures (foldseek):
  6xcs-assembly2_B  TM=9.220E-01  e=1.387E-17  Klebsiella pneumoniae
  3b55-assembly1_A  TM=6.449E-01  e=4.371E-04  Bacillus cereus ATCC 14579
  2qgm-assembly1_A  TM=6.844E-01  e=2.458E-03  Bacillus cereus ATCC 14579

Organism: Citrobacter freundii (NCBI:txid546)

Secondary structure (DSSP, 8-state):
-------STT-GGG--GGGSGGGHHHHTT-S------SSTT-HHHHHHHHHHHHHHHHHS---EEEESS-HHHHHHHHHHHHSS--GGGGGGTS-HHHHHHHHHHHHHHHHHHHHH----EEEE-SS---S-THHHHHHHHHHHHHH-GGGHHHHHHHHHHHHTT-GGGSSS-SS------PPPPPPP---

Mean predicted aligned error: 10.43 Å

Sequence (191 aa):
MTWRTTRTLLQPQKLEFNEFEILNPVVEGARIVGIGEGAHFVAEFSLARASLIRYFVERHDFNAIGLECGAIQASRLSEWLNSTAGAHELERFSDTLTFSLYGSVLIWVKSYLRESGRKLQLVGIDLPNTLNPRDDLAQLAEIIQVIDHLMKPHVDALTQLLTSIDGHRRLFHRQNGGSWKRLSRRKLSQG

Foldseek 3Di:
DPDDDLPCLLPQPPHDLVNVCVCCVVLPVDPDDDDDDPDFQDSSSLSNVSNVVSNCCVPVVAAEDEDQADQQLQQLLLCVLPDPDALVCVCVSHPPRCCSGHSSNSNSSSVVCVVVVGHHGYGYDHYHPDPACQVVLVVVLVVCVVVPVVCNVVSVVVNVVSVVVPPVPPDPDDDDDDDDPDDDDDDDDDD

pLDDT: mean 83.19, std 20.23, range [30.11, 97.94]

Radius of gyration: 25.46 Å; Cα contacts (8 Å, |Δi|>4): 161; chains: 1; bounding box: 57×39×100 Å

Solvent-accessible surface area (backbone atoms only — not comparable to full-atom values): 11850 Å² total; per-residue (Å²): 135,84,81,78,78,65,82,32,47,69,32,51,91,68,58,56,68,81,64,50,55,84,47,44,84,73,51,66,91,50,92,75,83,91,82,87,75,96,62,84,79,44,70,65,58,38,29,34,49,43,24,50,50,51,47,38,39,75,74,65,68,51,49,66,46,79,38,93,21,16,48,69,50,22,46,43,39,26,50,48,58,75,43,90,67,56,72,91,50,47,70,81,39,38,48,74,58,53,39,66,63,41,38,74,34,54,47,49,50,39,53,51,30,67,75,69,71,56,74,67,43,42,39,30,76,38,68,63,60,52,100,58,67,58,68,62,48,51,54,47,48,60,52,33,57,74,77,39,60,84,51,42,67,58,50,53,49,51,54,56,54,51,67,76,61,53,82,76,79,76,80,85,87,86,84,82,83,88,79,84,81,74,83,82,79,82,83,84,80,92,131